Protein AF-A0A6J4QN21-F1 (afdb_monomer_lite)

pLDDT: mean 80.09, std 15.37, range [30.66, 97.38]

Sequence (185 aa):
MTIDTYGMKFAKLYRRWIGHDLADHGPDLGSFRPGFYEGLRREDEPVVWGFIEENYLLRYRDFLRIEFEWSADGLWRIPFPGSVGIGEYRSPADYGMPGPLAARLHAWQANLDTRDPTAEPEDEDFDYEASDAEGLEIAKQVKLFLGDDYYVDYYVEFRPFREIVLREGGAVELEVPAFITDLAR

Foldseek 3Di:
DDPPPDPQVCVVVLCCCVPPQQDLPDPVVHGDGQPLLPPPDPVCSVVLSVCQVVVPVVQAPFEWEQEADAPALRIFTDPTAQRPDGHHGDQCVVQPHDPVLSVLSNVLNVVVNVDDPPDDPVRDPDDPVVSLVSSVVSQQVVCQVNDDNYWYWYDDPSAAIWTWHADVPGIDTDRHDPSSVVVSD

Radius of gyration: 17.59 Å; chains: 1; bounding box: 50×30×54 Å

Structure (mmCIF, N/CA/C/O backbone):
data_AF-A0A6J4QN21-F1
#
_entry.id   AF-A0A6J4QN21-F1
#
loop_
_atom_site.group_PDB
_atom_site.id
_atom_site.type_symbol
_atom_site.label_atom_id
_atom_site.label_alt_id
_atom_site.label_comp_id
_atom_site.label_asym_id
_atom_site.label_entity_id
_atom_site.label_seq_id
_atom_site.pdbx_PDB_ins_code
_atom_site.Cartn_x
_atom_site.Cartn_y
_atom_site.Cartn_z
_atom_site.occupancy
_atom_site.B_iso_or_equiv
_atom_site.auth_seq_id
_atom_site.auth_comp_id
_atom_site.auth_asym_id
_atom_site.auth_atom_id
_atom_site.pdbx_PDB_model_num
ATOM 1 N N . MET A 1 1 ? -22.263 1.683 36.052 1.00 37.09 1 MET A N 1
ATOM 2 C CA . MET A 1 1 ? -22.293 1.973 34.608 1.00 37.09 1 MET A CA 1
ATOM 3 C C . MET A 1 1 ? -21.305 1.022 33.963 1.00 37.09 1 MET A C 1
ATOM 5 O O . MET A 1 1 ? -20.105 1.238 34.035 1.00 37.09 1 MET A O 1
ATOM 9 N N . THR A 1 2 ? -21.805 -0.131 33.541 1.00 30.66 2 THR A N 1
ATOM 10 C CA . THR A 1 2 ? -21.038 -1.208 32.913 1.00 30.66 2 THR A CA 1
ATOM 11 C C . THR A 1 2 ? -20.670 -0.758 31.511 1.00 30.66 2 THR A C 1
ATOM 13 O O . THR A 1 2 ? -21.555 -0.557 30.686 1.00 30.66 2 THR A O 1
ATOM 16 N N . ILE A 1 3 ? -19.378 -0.526 31.287 1.00 36.97 3 ILE A N 1
ATOM 17 C CA . ILE A 1 3 ? -18.814 -0.279 29.964 1.00 36.97 3 ILE A CA 1
ATOM 18 C C . ILE A 1 3 ? -19.075 -1.551 29.165 1.00 36.97 3 ILE A C 1
ATOM 20 O O . ILE A 1 3 ? -18.456 -2.587 29.415 1.00 36.97 3 ILE A O 1
ATOM 24 N N . ASP A 1 4 ? -20.064 -1.480 28.280 1.00 43.03 4 ASP A N 1
ATOM 25 C CA . ASP A 1 4 ? -20.219 -2.429 27.192 1.00 43.03 4 ASP A CA 1
ATOM 26 C C . ASP A 1 4 ? -18.859 -2.478 26.502 1.00 43.03 4 ASP A C 1
ATOM 28 O O . ASP A 1 4 ? -18.301 -1.449 26.110 1.00 43.03 4 ASP A O 1
ATOM 32 N N . THR A 1 5 ? -18.237 -3.645 26.532 1.00 43.88 5 THR A N 1
ATOM 33 C CA . THR A 1 5 ? -16.886 -3.859 26.030 1.00 43.88 5 THR A CA 1
ATOM 34 C C . THR A 1 5 ? -16.988 -3.616 24.532 1.00 43.88 5 THR A C 1
ATOM 36 O O . THR A 1 5 ? -17.526 -4.474 23.847 1.00 43.88 5 THR A O 1
ATOM 39 N N . TYR A 1 6 ? -16.622 -2.402 24.091 1.00 46.41 6 TYR A N 1
ATOM 40 C CA . TYR A 1 6 ? -16.785 -1.829 22.749 1.00 46.41 6 TYR A CA 1
ATOM 41 C C . TYR A 1 6 ? -17.227 -2.849 21.697 1.00 46.41 6 TYR A C 1
ATOM 43 O O . TYR A 1 6 ? -16.481 -3.786 21.411 1.00 46.41 6 TYR A O 1
ATOM 51 N N . GLY A 1 7 ? -18.409 -2.643 21.106 1.00 51.81 7 GLY A N 1
ATOM 52 C CA . GLY A 1 7 ? -18.958 -3.415 19.987 1.00 51.81 7 GLY A CA 1
ATOM 53 C C . GLY A 1 7 ? -18.123 -3.324 18.701 1.00 51.81 7 GLY A C 1
ATOM 54 O O . GLY A 1 7 ? -18.639 -2.945 17.654 1.00 51.81 7 GLY A O 1
ATOM 55 N N . MET A 1 8 ? -16.836 -3.664 18.788 1.00 63.19 8 MET A N 1
ATOM 56 C CA . MET A 1 8 ? -15.861 -3.702 17.710 1.00 63.19 8 MET A CA 1
ATOM 57 C C . MET A 1 8 ? -16.251 -4.818 16.757 1.00 63.19 8 MET A C 1
ATOM 59 O O . MET A 1 8 ? -16.090 -6.010 17.055 1.00 63.19 8 MET A O 1
ATOM 63 N N . LYS A 1 9 ? -16.760 -4.430 15.588 1.00 74.00 9 LYS A N 1
ATOM 64 C CA . LYS A 1 9 ? -17.166 -5.370 14.534 1.00 74.00 9 LYS A CA 1
ATOM 65 C C . LYS A 1 9 ? -15.986 -6.232 14.082 1.00 74.00 9 LYS A C 1
ATOM 67 O O . LYS A 1 9 ? -16.183 -7.378 13.680 1.00 74.00 9 LYS A O 1
ATOM 72 N N . PHE A 1 10 ? -14.762 -5.718 14.219 1.00 85.12 10 PHE A N 1
ATOM 73 C CA . PHE A 1 10 ? -13.536 -6.354 13.756 1.00 85.12 10 PHE A CA 1
ATOM 74 C C . PHE A 1 10 ? -12.563 -6.704 14.900 1.00 85.12 10 PHE A C 1
ATOM 76 O O . PHE A 1 10 ? -11.346 -6.617 14.746 1.00 85.12 10 PHE A O 1
ATOM 83 N N . ALA A 1 11 ? -13.065 -7.197 16.040 1.00 85.12 11 ALA A N 1
ATOM 84 C CA . ALA A 1 11 ? -12.271 -7.498 17.248 1.00 85.12 11 ALA A CA 1
ATOM 85 C C . ALA A 1 11 ? -11.055 -8.443 17.062 1.00 85.12 11 ALA A C 1
ATOM 87 O O . ALA A 1 11 ? -10.151 -8.486 17.901 1.00 85.12 11 ALA A O 1
ATOM 88 N N . LYS A 1 12 ? -11.012 -9.259 15.998 1.00 86.75 12 LYS A N 1
ATOM 89 C CA . LYS A 1 12 ? -9.811 -10.049 15.651 1.00 86.75 12 LYS A CA 1
ATOM 90 C C . LYS A 1 12 ? -8.711 -9.177 15.042 1.00 86.75 12 LYS A C 1
ATOM 92 O O . LYS A 1 12 ? -7.552 -9.357 15.397 1.00 86.75 12 LYS A O 1
ATOM 97 N N . LEU A 1 13 ? -9.081 -8.253 14.157 1.00 87.81 13 LEU A N 1
ATOM 98 C CA . LEU A 1 13 ? -8.143 -7.327 13.529 1.00 87.81 13 LEU A CA 1
ATOM 99 C C . LEU A 1 13 ? -7.638 -6.299 14.545 1.00 87.81 13 LEU A C 1
ATOM 101 O O . LEU A 1 13 ? -6.441 -6.059 14.585 1.00 87.81 13 LEU A O 1
ATOM 105 N N . TYR A 1 14 ? -8.498 -5.833 15.458 1.00 86.81 14 TYR A N 1
ATOM 106 C CA . TYR A 1 14 ? -8.073 -4.978 16.571 1.00 86.81 14 TYR A CA 1
ATOM 107 C C . TYR A 1 14 ? -6.980 -5.632 17.424 1.00 86.81 14 TYR A C 1
ATOM 109 O O . TYR A 1 14 ? -5.948 -5.033 17.700 1.00 86.81 14 TYR A O 1
ATOM 117 N N . ARG A 1 15 ? -7.170 -6.907 17.796 1.00 85.50 15 ARG A N 1
ATOM 118 C CA . ARG A 1 15 ? -6.165 -7.667 18.557 1.00 85.50 15 ARG A CA 1
ATOM 119 C C . ARG A 1 15 ? -4.847 -7.830 17.804 1.00 85.50 15 ARG A C 1
ATOM 121 O O . ARG A 1 15 ? -3.796 -7.822 18.434 1.00 85.50 15 ARG A O 1
ATOM 128 N N . ARG A 1 16 ? -4.903 -7.993 16.479 1.00 84.75 16 ARG A N 1
ATOM 129 C CA . ARG A 1 16 ? -3.705 -8.023 15.630 1.00 84.75 16 ARG A CA 1
ATOM 130 C C . ARG A 1 16 ? -3.008 -6.664 15.634 1.00 84.75 16 ARG A C 1
ATOM 132 O O . ARG A 1 16 ? -1.801 -6.619 15.833 1.00 84.75 16 ARG A O 1
ATOM 139 N N . TRP A 1 17 ? -3.771 -5.585 15.491 1.00 83.00 17 TRP A N 1
ATOM 140 C CA . TRP A 1 17 ? -3.249 -4.226 15.484 1.00 83.00 17 TRP A CA 1
ATOM 141 C C . TRP A 1 17 ? -2.495 -3.888 16.775 1.00 83.00 17 TRP A C 1
ATOM 143 O O . TRP A 1 17 ? -1.314 -3.566 16.710 1.00 83.00 17 TRP A O 1
ATOM 153 N N . ILE A 1 18 ? -3.102 -4.098 17.947 1.00 80.50 18 ILE A N 1
ATOM 154 C CA . ILE A 1 18 ? -2.443 -3.828 19.241 1.00 80.50 18 ILE A CA 1
ATOM 155 C C . ILE A 1 18 ? -1.298 -4.803 19.571 1.00 80.50 18 ILE A C 1
ATOM 157 O O . ILE A 1 18 ? -0.389 -4.458 20.317 1.00 80.50 18 ILE A O 1
ATOM 161 N N . GLY A 1 19 ? -1.358 -6.044 19.075 1.00 74.44 19 GLY A N 1
ATOM 162 C CA . GLY A 1 19 ? -0.437 -7.112 19.477 1.00 74.44 19 GLY A CA 1
ATOM 163 C C . GLY A 1 19 ? 0.799 -7.269 18.593 1.00 74.44 19 GLY A C 1
ATOM 164 O O . GLY A 1 19 ? 1.804 -7.792 19.063 1.00 74.44 19 GLY A O 1
ATOM 165 N N . HIS A 1 20 ? 0.716 -6.865 17.326 1.00 69.12 20 HIS A N 1
ATOM 166 C CA . HIS A 1 20 ? 1.770 -7.068 16.330 1.00 69.12 20 HIS A CA 1
ATOM 167 C C . HIS A 1 20 ? 2.195 -5.753 15.682 1.00 69.12 20 HIS A C 1
ATOM 169 O O . HIS A 1 20 ? 3.379 -5.455 15.620 1.00 69.12 20 HIS A O 1
ATOM 175 N N . ASP A 1 21 ? 1.231 -4.949 15.232 1.00 66.06 21 ASP A N 1
ATOM 176 C CA . ASP A 1 21 ? 1.527 -3.788 14.387 1.00 66.06 21 ASP A CA 1
ATOM 177 C C . ASP A 1 21 ? 1.810 -2.511 15.206 1.00 66.06 21 ASP A C 1
ATOM 179 O O . ASP A 1 21 ? 2.544 -1.638 14.756 1.00 66.06 21 ASP A O 1
ATOM 183 N N . LEU A 1 22 ? 1.302 -2.429 16.441 1.00 65.00 22 LEU A N 1
ATOM 184 C CA . LEU A 1 22 ? 1.634 -1.396 17.432 1.00 65.00 22 LEU A CA 1
ATOM 185 C C . LEU A 1 22 ? 2.621 -1.865 18.505 1.00 65.00 22 LEU A C 1
ATOM 187 O O . LEU A 1 22 ? 2.834 -1.129 19.475 1.00 65.00 22 LEU A O 1
ATOM 191 N N . ALA A 1 23 ? 3.150 -3.087 18.380 1.00 51.81 23 ALA A N 1
ATOM 192 C CA . ALA A 1 23 ? 3.885 -3.747 19.445 1.00 51.81 23 ALA A CA 1
ATOM 193 C C . ALA A 1 23 ? 5.065 -2.886 19.914 1.00 51.81 23 ALA A C 1
ATOM 195 O O . ALA A 1 23 ? 6.129 -2.835 19.312 1.00 51.81 23 ALA A O 1
ATOM 196 N N . ASP A 1 24 ? 4.863 -2.246 21.061 1.00 56.16 24 ASP A N 1
ATOM 197 C CA . ASP A 1 24 ? 5.920 -1.900 21.989 1.00 56.16 24 ASP A CA 1
ATOM 198 C C . ASP A 1 24 ? 6.477 -3.238 22.479 1.00 56.16 24 ASP A C 1
ATOM 200 O O . ASP A 1 24 ? 5.983 -3.829 23.445 1.00 56.16 24 ASP A O 1
ATOM 204 N N . HIS A 1 25 ? 7.410 -3.806 21.713 1.00 47.75 25 HIS A N 1
ATOM 205 C CA . HIS A 1 25 ? 8.220 -4.919 22.170 1.00 47.75 25 HIS A CA 1
ATOM 206 C C . HIS A 1 25 ? 8.792 -4.479 23.518 1.00 47.75 25 HIS A C 1
ATOM 208 O O . HIS A 1 25 ? 9.559 -3.528 23.575 1.00 47.75 25 HIS A O 1
ATOM 214 N N . GLY A 1 26 ? 8.327 -5.069 24.624 1.00 46.03 26 GLY A N 1
ATOM 215 C CA . GLY A 1 26 ? 8.725 -4.631 25.962 1.00 46.03 26 GLY A CA 1
ATOM 216 C C . GLY A 1 26 ? 10.254 -4.524 26.107 1.00 46.03 26 GLY A C 1
ATOM 217 O O . GLY A 1 26 ? 10.993 -5.010 25.251 1.00 46.03 26 GLY A O 1
ATOM 218 N N . PRO A 1 27 ? 10.761 -3.937 27.203 1.00 45.78 27 PRO A N 1
ATOM 219 C CA . PRO A 1 27 ? 12.184 -3.604 27.364 1.00 45.78 27 PRO A CA 1
ATOM 220 C C . PRO A 1 27 ? 13.166 -4.763 27.086 1.00 45.78 27 PRO A C 1
ATOM 222 O O . PRO A 1 27 ? 14.326 -4.511 26.775 1.00 45.78 27 PRO A O 1
ATOM 225 N N . ASP A 1 28 ? 12.698 -6.012 27.140 1.00 49.59 28 ASP A N 1
ATOM 226 C CA . ASP A 1 28 ? 13.459 -7.237 26.874 1.00 49.59 28 ASP A CA 1
ATOM 227 C C . ASP A 1 28 ? 13.740 -7.523 25.382 1.00 49.59 28 ASP A C 1
ATOM 229 O O . ASP A 1 28 ? 14.642 -8.299 25.073 1.00 49.59 28 ASP A O 1
ATOM 233 N N . LEU A 1 29 ? 12.981 -6.930 24.455 1.00 46.81 29 LEU A N 1
ATOM 234 C CA . LEU A 1 29 ? 13.107 -7.140 23.002 1.00 46.81 29 LEU A CA 1
ATOM 235 C C . LEU A 1 29 ? 13.506 -5.865 22.241 1.00 46.81 29 LEU A C 1
ATOM 237 O O . LEU A 1 29 ? 13.627 -5.899 21.020 1.00 46.81 29 LEU A O 1
ATOM 241 N N . GLY A 1 30 ? 13.748 -4.767 22.966 1.00 50.38 30 GLY A N 1
ATOM 242 C CA . GLY A 1 30 ? 13.936 -3.439 22.393 1.00 50.38 30 GLY A CA 1
ATOM 243 C C . GLY A 1 30 ? 12.605 -2.911 21.871 1.00 50.38 30 GLY A C 1
ATOM 244 O O . GLY A 1 30 ? 12.078 -3.415 20.888 1.00 50.38 30 GLY A O 1
ATOM 245 N N . SER A 1 31 ? 12.050 -1.899 22.532 1.00 53.91 31 SER A N 1
ATOM 246 C CA . SER A 1 31 ? 10.821 -1.219 22.117 1.00 53.91 31 SER A CA 1
ATOM 247 C C . SER A 1 31 ? 10.981 -0.613 20.729 1.00 53.91 31 SER A C 1
ATOM 249 O O . SER A 1 31 ? 11.416 0.530 20.593 1.00 53.91 31 SER A O 1
ATOM 251 N N . PHE A 1 32 ? 10.653 -1.387 19.696 1.00 56.59 32 PHE A N 1
ATOM 252 C CA . PHE A 1 32 ? 10.585 -0.914 18.324 1.00 56.59 32 PHE A CA 1
ATOM 253 C C . PHE A 1 32 ? 9.126 -0.698 17.964 1.00 56.59 32 PHE A C 1
ATOM 255 O O . PHE A 1 32 ? 8.433 -1.588 17.480 1.00 56.59 32 PHE A O 1
ATOM 262 N N . ARG A 1 33 ? 8.658 0.517 18.228 1.00 64.75 33 ARG A N 1
ATOM 263 C CA . ARG A 1 33 ? 7.436 1.001 17.613 1.00 64.75 33 ARG A CA 1
ATOM 264 C C . ARG A 1 33 ? 7.811 1.584 16.250 1.00 64.75 33 ARG A C 1
ATOM 266 O O . ARG A 1 33 ? 8.710 2.425 16.210 1.00 64.75 33 ARG A O 1
ATOM 273 N N . PRO A 1 34 ? 7.143 1.189 15.155 1.00 66.06 34 PRO A N 1
ATOM 274 C CA . PRO A 1 34 ? 7.389 1.813 13.865 1.00 66.06 34 PRO A CA 1
ATOM 275 C C . PRO A 1 34 ? 7.231 3.334 13.966 1.00 66.06 34 PRO A C 1
ATOM 277 O O . PRO A 1 34 ? 6.274 3.807 14.582 1.00 66.06 34 PRO A O 1
ATOM 280 N N . GLY A 1 35 ? 8.146 4.100 13.364 1.00 65.50 35 GLY A N 1
ATOM 281 C CA . GLY A 1 35 ? 8.202 5.559 13.543 1.00 65.50 35 GLY A CA 1
ATOM 282 C C . GLY A 1 35 ? 6.899 6.288 13.189 1.00 65.50 35 GLY A C 1
ATOM 283 O O . GLY A 1 35 ? 6.550 7.282 13.808 1.00 65.50 35 GLY A O 1
ATOM 284 N N . PHE A 1 36 ? 6.101 5.757 12.263 1.00 66.31 36 PHE A N 1
ATOM 285 C CA . PHE A 1 36 ? 4.807 6.349 11.909 1.00 66.31 36 PHE A CA 1
ATOM 286 C C . PHE A 1 36 ? 3.701 6.128 12.967 1.00 66.31 36 PHE A C 1
ATOM 288 O O . PHE A 1 36 ? 2.680 6.804 12.913 1.00 66.31 36 PHE A O 1
ATOM 295 N N . TYR A 1 37 ? 3.877 5.212 13.926 1.00 71.00 37 TYR A N 1
ATOM 296 C CA . TYR A 1 37 ? 3.009 5.072 15.107 1.00 71.00 37 TYR A CA 1
ATOM 297 C C . TYR A 1 37 ? 3.581 5.774 16.347 1.00 71.00 37 TYR A C 1
ATOM 299 O O . TYR A 1 37 ? 2.986 5.717 17.432 1.00 71.00 37 TYR A O 1
ATOM 307 N N . GLU A 1 38 ? 4.750 6.408 16.225 1.00 70.56 38 GLU A N 1
ATOM 308 C CA . GLU A 1 38 ? 5.371 7.160 17.309 1.00 70.56 38 GLU A CA 1
ATOM 309 C C . GLU A 1 38 ? 4.415 8.250 17.820 1.00 70.56 38 GLU A C 1
ATOM 311 O O . GLU A 1 38 ? 3.714 8.910 17.059 1.00 70.56 38 GLU A O 1
ATOM 316 N N . GLY A 1 39 ? 4.324 8.393 19.144 1.00 70.81 39 GLY A N 1
ATOM 317 C CA . GLY A 1 39 ? 3.412 9.348 19.782 1.00 70.81 39 GLY A CA 1
ATOM 318 C C . GLY A 1 39 ? 1.970 8.867 20.002 1.00 70.81 39 GLY A C 1
ATOM 319 O O . GLY A 1 39 ? 1.292 9.447 20.848 1.00 70.81 39 GLY A O 1
ATOM 320 N N . LEU A 1 40 ? 1.502 7.786 19.359 1.00 74.50 40 LEU A N 1
ATOM 321 C CA . LEU A 1 40 ? 0.147 7.269 19.608 1.00 74.50 40 LEU A CA 1
ATOM 322 C C . LEU A 1 40 ? 0.022 6.662 21.016 1.00 74.50 40 LEU A C 1
ATOM 324 O O . LEU A 1 40 ? 0.600 5.613 21.309 1.00 74.50 40 LEU A O 1
ATOM 328 N N . ARG A 1 41 ? -0.742 7.271 21.918 1.00 76.31 41 ARG A N 1
ATOM 329 C CA . ARG A 1 41 ? -0.856 6.753 23.290 1.00 76.31 41 ARG A CA 1
ATOM 330 C C . ARG A 1 41 ? -1.785 5.540 23.342 1.00 76.31 41 ARG A C 1
ATOM 332 O O . ARG A 1 41 ? -2.742 5.451 22.576 1.00 76.31 41 ARG A O 1
ATOM 339 N N . ARG A 1 42 ? -1.531 4.614 24.275 1.00 77.12 42 ARG A N 1
ATOM 340 C CA . ARG A 1 42 ? -2.327 3.377 24.409 1.00 77.12 42 ARG A CA 1
ATOM 341 C C . ARG A 1 42 ? -3.806 3.661 24.674 1.00 77.12 42 ARG A C 1
ATOM 343 O O . ARG A 1 42 ? -4.671 2.927 24.217 1.00 77.12 42 ARG A O 1
ATOM 350 N N . GLU A 1 43 ? -4.111 4.733 25.402 1.00 79.12 43 GLU A N 1
ATOM 351 C CA . GLU A 1 43 ? -5.487 5.157 25.669 1.00 79.12 43 GLU A CA 1
ATOM 352 C C . GLU A 1 43 ? -6.253 5.629 24.422 1.00 79.12 43 GLU A C 1
ATOM 354 O O . GLU A 1 43 ? -7.482 5.568 24.421 1.00 79.12 43 GLU A O 1
ATOM 359 N N . ASP A 1 44 ? -5.548 6.057 23.369 1.00 78.31 44 ASP A N 1
ATOM 360 C CA . ASP A 1 44 ? -6.149 6.539 22.123 1.00 78.31 44 ASP A CA 1
ATOM 361 C C . ASP A 1 44 ? -6.425 5.380 21.141 1.00 78.31 44 ASP A C 1
ATOM 363 O O . ASP A 1 44 ? -7.232 5.524 20.221 1.00 78.31 44 ASP A O 1
ATOM 367 N N . GLU A 1 45 ? -5.831 4.198 21.365 1.00 80.62 45 GLU A N 1
ATOM 368 C CA . GLU A 1 45 ? -5.955 3.019 20.495 1.00 80.62 45 GLU A CA 1
ATOM 369 C C . GLU A 1 45 ? -7.414 2.645 20.155 1.00 80.62 45 GLU A C 1
ATOM 371 O O . GLU A 1 45 ? -7.722 2.478 18.972 1.00 80.62 45 GLU A O 1
ATOM 376 N N . PRO A 1 46 ? -8.364 2.569 21.110 1.00 83.06 46 PRO A N 1
ATOM 377 C CA . PRO A 1 46 ? -9.747 2.224 20.777 1.00 83.06 46 PRO A CA 1
ATOM 378 C C . PRO A 1 46 ? -10.428 3.258 19.871 1.00 83.06 46 PRO A C 1
ATOM 380 O O . PRO A 1 46 ? -11.274 2.898 19.052 1.00 83.06 46 PRO A O 1
ATOM 383 N N . VAL A 1 47 ? -10.072 4.540 20.014 1.00 82.31 47 VAL A N 1
ATOM 384 C CA . VAL A 1 47 ? -10.636 5.638 19.213 1.00 82.31 47 VAL A CA 1
ATOM 385 C C . VAL A 1 47 ? -10.104 5.571 17.786 1.00 82.31 47 VAL A C 1
ATOM 387 O O . VAL A 1 47 ? -10.888 5.617 16.839 1.00 82.31 47 VAL A O 1
ATOM 390 N N . VAL A 1 48 ? -8.791 5.377 17.633 1.00 80.75 48 VAL A N 1
ATOM 391 C CA . VAL A 1 48 ? -8.153 5.142 16.329 1.00 80.75 48 VAL A CA 1
ATOM 392 C C . VAL A 1 48 ? -8.789 3.944 15.634 1.00 80.75 48 VAL A C 1
ATOM 394 O O . VAL A 1 48 ? -9.129 4.012 14.455 1.00 80.75 48 VAL A O 1
ATOM 397 N N . TRP A 1 49 ? -8.974 2.844 16.367 1.00 86.25 49 TRP A N 1
ATOM 398 C CA . TRP A 1 49 ? -9.568 1.643 15.804 1.00 86.25 49 TRP A CA 1
ATOM 399 C C . TRP A 1 49 ? -10.994 1.896 15.319 1.00 86.25 49 TRP A C 1
ATOM 401 O O . TRP A 1 49 ? -11.332 1.500 14.207 1.00 86.25 49 TRP A O 1
ATOM 411 N N . GLY A 1 50 ? -11.806 2.619 16.097 1.00 84.88 50 GLY A N 1
ATOM 412 C CA . GLY A 1 50 ? -13.133 3.058 15.662 1.00 84.88 50 GLY A CA 1
ATOM 413 C C . GLY A 1 50 ? -13.082 3.837 14.344 1.00 84.88 50 GLY A C 1
ATOM 414 O O . GLY A 1 50 ? -13.850 3.545 13.428 1.00 84.88 50 GLY A O 1
ATOM 415 N N . PHE A 1 51 ? -12.115 4.746 14.193 1.00 85.12 51 PHE A N 1
ATOM 416 C CA . PHE A 1 51 ? -11.915 5.470 12.937 1.00 85.12 51 PHE A CA 1
ATOM 417 C C . PHE A 1 51 ? -11.554 4.531 11.775 1.00 85.12 51 PHE A C 1
ATOM 419 O O . PHE A 1 51 ? -12.110 4.681 10.684 1.00 85.12 51 PHE A O 1
ATOM 426 N N . ILE A 1 52 ? -10.652 3.565 11.986 1.00 87.00 52 ILE A N 1
ATOM 427 C CA . ILE A 1 52 ? -10.282 2.552 10.982 1.00 87.00 52 ILE A CA 1
ATOM 428 C C . ILE A 1 52 ? -11.514 1.735 10.569 1.00 87.00 52 ILE A C 1
ATOM 430 O O . ILE A 1 52 ? -11.740 1.512 9.377 1.00 87.00 52 ILE A O 1
ATOM 434 N N . GLU A 1 53 ? -12.337 1.308 11.530 1.00 89.12 53 GLU A N 1
ATOM 435 C CA . GLU A 1 53 ? -13.568 0.571 11.240 1.00 89.12 53 GLU A CA 1
ATOM 436 C C . GLU A 1 53 ? -14.508 1.398 10.349 1.00 89.12 53 GLU A C 1
ATOM 438 O O . GLU A 1 53 ? -14.951 0.918 9.304 1.00 89.12 53 GLU A O 1
ATOM 443 N N . GLU A 1 54 ? -14.778 2.644 10.736 1.00 87.25 54 GLU A N 1
ATOM 444 C CA . GLU A 1 54 ? -15.755 3.518 10.080 1.00 87.25 54 GLU A CA 1
ATOM 445 C C . GLU A 1 54 ? -15.311 4.010 8.701 1.00 87.25 54 GLU A C 1
ATOM 447 O O . GLU A 1 54 ? -16.105 4.008 7.760 1.00 87.25 54 GLU A O 1
ATOM 452 N N . ASN A 1 55 ? -14.048 4.412 8.565 1.00 86.06 55 ASN A N 1
ATOM 453 C CA . ASN A 1 55 ? -13.565 5.106 7.370 1.00 86.06 55 ASN A CA 1
ATOM 454 C C . ASN A 1 55 ? -12.894 4.176 6.360 1.00 86.06 55 ASN A C 1
ATOM 456 O O . ASN A 1 55 ? -12.758 4.547 5.191 1.00 86.06 55 ASN A O 1
ATOM 460 N N . TYR A 1 56 ? -12.502 2.974 6.790 1.00 89.81 56 TYR A N 1
ATOM 461 C CA . TYR A 1 56 ? -11.750 2.045 5.960 1.00 89.81 56 TYR A CA 1
ATOM 462 C C . TYR A 1 56 ? -12.402 0.667 5.883 1.00 89.81 56 TYR A C 1
ATOM 464 O O . TYR A 1 56 ? -12.865 0.295 4.806 1.00 89.81 56 TYR A O 1
ATOM 472 N N . LEU A 1 57 ? -12.484 -0.084 6.989 1.00 90.56 57 LEU A N 1
ATOM 473 C CA . LEU A 1 57 ? -12.921 -1.496 6.968 1.00 90.56 57 LEU A CA 1
ATOM 474 C C . LEU A 1 57 ? -14.362 -1.685 6.487 1.00 90.56 57 LEU A C 1
ATOM 476 O O . LEU A 1 57 ? -14.682 -2.713 5.896 1.00 90.56 57 LEU A O 1
ATOM 480 N N . LEU A 1 58 ? -15.234 -0.709 6.738 1.00 89.69 58 LEU A N 1
ATOM 481 C CA . LEU A 1 58 ? -16.612 -0.724 6.244 1.00 89.69 58 LEU A CA 1
ATOM 482 C C . LEU A 1 58 ? -16.767 -0.124 4.842 1.00 89.69 58 LEU A C 1
ATOM 484 O O . LEU A 1 58 ? -17.816 -0.304 4.224 1.00 89.69 58 LEU A O 1
ATOM 488 N N . ARG A 1 59 ? -15.756 0.602 4.356 1.00 90.75 59 ARG A N 1
ATOM 489 C CA . ARG A 1 59 ? -15.801 1.344 3.094 1.00 90.75 59 ARG A CA 1
ATOM 490 C C . ARG A 1 59 ? -15.217 0.546 1.936 1.00 90.75 59 ARG A C 1
ATOM 492 O O . ARG A 1 59 ? -15.826 0.488 0.873 1.00 90.75 59 ARG A O 1
ATOM 499 N N . TYR A 1 60 ? -14.026 -0.006 2.128 1.00 93.12 60 TYR A N 1
ATOM 500 C CA . TYR A 1 60 ? -13.274 -0.642 1.058 1.00 93.12 60 TYR A CA 1
ATOM 501 C C . TYR A 1 60 ? -13.580 -2.134 0.981 1.00 93.12 60 TYR A C 1
ATOM 503 O O . TYR A 1 60 ? -13.720 -2.826 1.989 1.00 93.12 60 TYR A O 1
ATOM 511 N N . ARG A 1 61 ? -13.660 -2.637 -0.247 1.00 93.75 61 ARG A N 1
ATOM 512 C CA . ARG A 1 61 ? -13.843 -4.053 -0.556 1.00 93.75 61 ARG A CA 1
ATOM 513 C C . ARG A 1 61 ? -12.624 -4.880 -0.161 1.00 93.75 61 ARG A C 1
ATOM 515 O O . ARG A 1 61 ? -12.780 -6.014 0.291 1.00 93.75 61 ARG A O 1
ATOM 522 N N . ASP A 1 62 ? -11.435 -4.339 -0.397 1.00 94.06 62 ASP A N 1
ATOM 523 C CA . ASP A 1 62 ? -10.168 -4.990 -0.087 1.00 94.06 62 ASP A CA 1
ATOM 524 C C . ASP A 1 62 ? -9.070 -3.953 0.165 1.00 94.06 62 ASP A C 1
ATOM 526 O O . ASP A 1 62 ? -9.196 -2.791 -0.241 1.00 94.06 62 ASP A O 1
ATOM 530 N N . PHE A 1 63 ? -8.000 -4.394 0.822 1.00 93.94 63 PHE A N 1
ATOM 531 C CA . PHE A 1 63 ? -6.844 -3.572 1.164 1.00 93.94 63 PHE A CA 1
ATOM 532 C C . PHE A 1 63 ? -5.609 -4.153 0.511 1.00 93.94 63 PHE A C 1
ATOM 534 O O . PHE A 1 63 ? -5.230 -5.288 0.808 1.00 93.94 63 PHE A O 1
ATOM 541 N N . LEU A 1 64 ? -4.990 -3.372 -0.362 1.00 94.62 64 LEU A N 1
ATOM 542 C CA . LEU A 1 64 ? -3.809 -3.782 -1.093 1.00 94.62 64 LEU A CA 1
ATOM 543 C C . LEU A 1 64 ? -2.640 -2.879 -0.770 1.00 94.62 64 LEU A C 1
ATOM 545 O O . LEU A 1 64 ? -2.805 -1.687 -0.526 1.00 94.62 64 LEU A O 1
ATOM 549 N N . ARG A 1 65 ? -1.466 -3.480 -0.819 1.00 93.38 65 ARG A N 1
ATOM 550 C CA . ARG A 1 65 ? -0.193 -2.819 -0.684 1.00 93.38 65 ARG A CA 1
ATOM 551 C C . ARG A 1 65 ? 0.673 -3.137 -1.878 1.00 93.38 65 ARG A C 1
ATOM 553 O O . ARG A 1 65 ? 0.785 -4.302 -2.267 1.00 93.38 65 ARG A O 1
ATOM 560 N N . ILE A 1 66 ? 1.294 -2.096 -2.411 1.00 93.56 66 ILE A N 1
ATOM 561 C CA . ILE A 1 66 ? 2.471 -2.240 -3.252 1.00 93.56 66 ILE A CA 1
ATOM 562 C C . ILE A 1 66 ? 3.687 -2.145 -2.336 1.00 93.56 66 ILE A C 1
ATOM 564 O O . ILE A 1 66 ? 3.855 -1.162 -1.618 1.00 93.56 66 ILE A O 1
ATOM 568 N N . GLU A 1 67 ? 4.479 -3.203 -2.285 1.00 90.19 67 GLU A N 1
ATOM 569 C CA . GLU A 1 67 ? 5.640 -3.300 -1.399 1.00 90.19 67 GLU A CA 1
ATOM 570 C C . GLU A 1 67 ? 6.612 -4.305 -1.984 1.00 90.19 67 GLU A C 1
ATOM 572 O O . GLU A 1 67 ? 6.206 -5.390 -2.407 1.00 90.19 67 GLU A O 1
ATOM 577 N N . PHE A 1 68 ? 7.886 -3.927 -1.981 1.00 84.56 68 PHE A N 1
ATOM 578 C CA . PHE A 1 68 ? 8.952 -4.853 -2.295 1.00 84.56 68 PHE A CA 1
ATOM 579 C C . PHE A 1 68 ? 9.136 -5.848 -1.153 1.00 84.56 68 PHE A C 1
ATOM 581 O O . PHE A 1 68 ? 9.327 -5.461 -0.007 1.00 84.56 68 PHE A O 1
ATOM 588 N N . GLU A 1 69 ? 9.138 -7.125 -1.504 1.00 80.38 69 GLU A N 1
ATOM 589 C CA . GLU A 1 69 ? 9.551 -8.218 -0.631 1.00 80.38 69 GLU A CA 1
ATOM 590 C C . GLU A 1 69 ? 10.228 -9.278 -1.494 1.00 80.38 69 GLU A C 1
ATOM 592 O O . GLU A 1 69 ? 9.773 -9.546 -2.609 1.00 80.38 69 GLU A O 1
ATOM 597 N N . TRP A 1 70 ? 11.310 -9.869 -0.998 1.00 76.12 70 TRP A N 1
ATOM 598 C CA . TRP A 1 70 ? 12.158 -10.744 -1.793 1.00 76.12 70 TRP A CA 1
ATOM 599 C C . TRP A 1 70 ? 11.380 -11.942 -2.340 1.00 76.12 70 TRP A C 1
ATOM 601 O O . TRP A 1 70 ? 10.700 -12.663 -1.608 1.00 76.12 70 TRP A O 1
ATOM 611 N N . SER A 1 71 ? 11.551 -12.210 -3.636 1.00 70.31 71 SER A N 1
ATOM 612 C CA . SER A 1 71 ? 10.902 -13.321 -4.348 1.00 70.31 71 SER A CA 1
ATOM 613 C C . SER A 1 71 ? 9.363 -13.261 -4.367 1.00 70.31 71 SER A C 1
ATOM 615 O O . SER A 1 71 ? 8.704 -14.307 -4.404 1.00 70.31 71 SER A O 1
ATOM 617 N N . ALA A 1 72 ? 8.779 -12.061 -4.348 1.00 78.88 72 ALA A N 1
ATOM 618 C CA . ALA A 1 72 ? 7.340 -11.831 -4.494 1.00 78.88 72 ALA A CA 1
ATOM 619 C C . ALA A 1 72 ? 6.999 -11.097 -5.804 1.00 78.88 72 ALA A C 1
ATOM 621 O O . ALA A 1 72 ? 7.877 -10.841 -6.612 1.00 78.88 72 ALA A O 1
ATOM 622 N N . ASP A 1 73 ? 5.722 -10.750 -6.027 1.00 78.44 73 ASP A N 1
ATOM 623 C CA . ASP A 1 73 ? 5.275 -9.959 -7.196 1.00 78.44 73 ASP A CA 1
ATOM 624 C C . ASP A 1 73 ? 4.872 -8.523 -6.833 1.00 78.44 73 ASP A C 1
ATOM 626 O O . ASP A 1 73 ? 4.159 -7.862 -7.585 1.00 78.44 73 ASP A O 1
ATOM 630 N N . GLY A 1 74 ? 5.276 -8.040 -5.658 1.00 86.94 74 GLY A N 1
ATOM 631 C CA . GLY A 1 74 ? 5.071 -6.649 -5.259 1.00 86.94 74 GLY A CA 1
ATOM 632 C C . GLY A 1 74 ? 3.622 -6.248 -4.952 1.00 86.94 74 GLY A C 1
ATOM 633 O O . GLY A 1 74 ? 3.360 -5.062 -4.769 1.00 86.94 74 GLY A O 1
ATOM 634 N N . LEU A 1 75 ? 2.673 -7.195 -4.908 1.00 93.50 75 LEU A N 1
ATOM 635 C CA . LEU A 1 75 ? 1.262 -6.958 -4.580 1.00 93.50 75 LEU A CA 1
ATOM 636 C C . LEU A 1 75 ? 0.814 -7.831 -3.406 1.00 93.50 75 LEU A C 1
ATOM 638 O O . LEU A 1 75 ? 0.803 -9.063 -3.471 1.00 93.50 75 LEU A O 1
ATOM 642 N N . TRP A 1 76 ? 0.360 -7.170 -2.349 1.00 93.25 76 TRP A N 1
ATOM 643 C CA . TRP A 1 76 ? 0.017 -7.809 -1.087 1.00 93.25 76 TRP A CA 1
ATOM 644 C C . TRP A 1 76 ? -1.366 -7.393 -0.628 1.00 93.25 76 TRP A C 1
ATOM 646 O O . TRP A 1 76 ? -1.726 -6.224 -0.678 1.00 93.25 76 TRP A O 1
ATOM 656 N N . ARG A 1 77 ? -2.147 -8.340 -0.120 1.00 93.38 77 ARG A N 1
ATOM 657 C CA . ARG A 1 77 ? -3.375 -8.050 0.612 1.00 93.38 77 ARG A CA 1
ATOM 658 C C . ARG A 1 77 ? -3.052 -7.831 2.078 1.00 93.38 77 ARG A C 1
ATOM 660 O O . ARG A 1 77 ? -2.593 -8.760 2.735 1.00 93.38 77 ARG A O 1
ATOM 667 N N . ILE A 1 78 ? -3.356 -6.655 2.609 1.00 91.31 78 ILE A N 1
ATOM 668 C CA . ILE A 1 78 ? -3.112 -6.305 4.015 1.00 91.31 78 ILE A CA 1
ATOM 669 C C . ILE A 1 78 ? -4.402 -6.420 4.846 1.00 91.31 78 ILE A C 1
ATOM 671 O O . ILE A 1 78 ? -5.505 -6.360 4.305 1.00 91.31 78 ILE A O 1
ATOM 675 N N . PRO A 1 79 ? -4.315 -6.633 6.170 1.00 89.19 79 PRO A N 1
ATOM 676 C CA . PRO A 1 79 ? -5.503 -6.808 7.011 1.00 89.19 79 PRO A CA 1
ATOM 677 C C . PRO A 1 79 ? -6.275 -5.505 7.269 1.00 89.19 79 PRO A C 1
ATOM 679 O O . PRO A 1 79 ? -7.472 -5.554 7.547 1.00 89.19 79 PRO A O 1
ATOM 682 N N . PHE A 1 80 ? -5.585 -4.367 7.238 1.00 87.81 80 PHE A N 1
ATOM 683 C CA . PHE A 1 80 ? -6.118 -3.022 7.434 1.00 87.81 80 PHE A CA 1
ATOM 684 C C . PHE A 1 80 ? -5.070 -1.992 6.963 1.00 87.81 80 PHE A C 1
ATOM 686 O O . PHE A 1 80 ? -3.900 -2.357 6.809 1.00 87.81 80 PHE A O 1
ATOM 693 N N . PRO A 1 81 ? -5.465 -0.724 6.748 1.00 86.06 81 PRO A N 1
ATOM 694 C CA . PRO A 1 81 ? -4.566 0.355 6.337 1.00 86.06 81 PRO A CA 1
ATOM 695 C C . PRO A 1 81 ? -3.340 0.491 7.239 1.00 86.06 81 PRO A C 1
ATOM 697 O O . PRO A 1 81 ? -3.479 0.616 8.457 1.00 86.06 81 PRO A O 1
ATOM 700 N N . GLY A 1 82 ? -2.146 0.494 6.649 1.00 79.88 82 GLY A N 1
ATOM 701 C CA . GLY A 1 82 ? -0.912 0.655 7.408 1.00 79.88 82 GLY A CA 1
ATOM 702 C C . GLY A 1 82 ? -0.606 -0.481 8.392 1.00 79.88 82 GLY A C 1
ATOM 703 O O . GLY A 1 82 ? 0.016 -0.246 9.418 1.00 79.88 82 GLY A O 1
ATOM 704 N N . SER A 1 83 ? -1.036 -1.718 8.136 1.00 82.75 83 SER A N 1
ATOM 705 C CA . SER A 1 83 ? -0.533 -2.869 8.906 1.00 82.75 83 SER A CA 1
ATOM 706 C C . SER A 1 83 ? 0.970 -3.056 8.662 1.00 82.75 83 SER A C 1
ATOM 708 O O . SER A 1 83 ? 1.419 -2.937 7.524 1.00 82.75 83 SER A O 1
ATOM 710 N N . VAL A 1 84 ? 1.758 -3.343 9.701 1.00 77.44 84 VAL A N 1
ATOM 711 C CA . VAL A 1 84 ? 3.198 -3.640 9.553 1.00 77.44 84 VAL A CA 1
ATOM 712 C C . VAL A 1 84 ? 3.386 -5.005 8.906 1.00 77.44 84 VAL A C 1
ATOM 714 O O . VAL A 1 84 ? 4.212 -5.161 8.019 1.00 77.44 84 VAL A O 1
ATOM 717 N N . GLY A 1 85 ? 2.597 -5.999 9.315 1.00 75.19 85 GLY A N 1
ATOM 718 C CA . GLY A 1 85 ? 2.668 -7.318 8.701 1.00 75.19 85 GLY A CA 1
ATOM 719 C C . GLY A 1 85 ? 2.135 -7.322 7.267 1.00 75.19 85 GLY A C 1
ATOM 720 O O . GLY A 1 85 ? 0.932 -7.122 7.064 1.00 75.19 85 GLY A O 1
ATOM 721 N N . ILE A 1 86 ? 2.995 -7.681 6.307 1.00 73.12 86 ILE A N 1
ATOM 722 C CA . ILE A 1 86 ? 2.561 -8.133 4.982 1.00 73.12 86 ILE A CA 1
ATOM 723 C C . ILE A 1 86 ? 1.565 -9.283 5.162 1.00 73.12 86 ILE A C 1
ATOM 725 O O . ILE A 1 86 ? 1.751 -10.196 5.972 1.00 73.12 86 ILE A O 1
ATOM 729 N N . GLY A 1 87 ? 0.405 -9.163 4.522 1.00 80.25 87 GLY A N 1
ATOM 730 C CA . GLY A 1 87 ? -0.652 -10.154 4.665 1.00 80.25 87 GLY A CA 1
ATOM 731 C C . GLY A 1 87 ? -0.473 -11.284 3.664 1.00 80.25 87 GLY A C 1
ATOM 732 O O . GLY A 1 87 ? 0.478 -12.052 3.732 1.00 80.25 87 GLY A O 1
ATOM 733 N N . GLU A 1 88 ? -1.432 -11.438 2.765 1.00 87.81 88 GLU A N 1
ATOM 734 C CA . GLU A 1 88 ? -1.413 -12.523 1.790 1.00 87.81 88 GLU A CA 1
ATOM 735 C C . GLU A 1 88 ? -0.911 -12.001 0.450 1.00 87.81 88 GLU A C 1
ATOM 737 O O . GLU A 1 88 ? -1.445 -11.017 -0.059 1.00 87.81 88 GLU A O 1
ATOM 742 N N . TYR A 1 89 ? 0.075 -12.673 -0.136 1.00 89.94 89 TYR A N 1
ATOM 743 C CA . TYR A 1 89 ? 0.482 -12.410 -1.511 1.00 89.94 89 TYR A CA 1
ATOM 744 C C . TYR A 1 89 ? -0.732 -12.478 -2.454 1.00 89.94 89 TYR A C 1
ATOM 746 O O . TYR A 1 89 ? -1.631 -13.321 -2.299 1.00 89.94 89 TYR A O 1
ATOM 754 N N . ARG A 1 90 ? -0.755 -11.590 -3.448 1.00 91.56 90 ARG A N 1
ATOM 755 C CA . ARG A 1 90 ? -1.789 -11.557 -4.476 1.00 91.56 90 ARG A CA 1
ATOM 756 C C . ARG A 1 90 ? -1.183 -11.471 -5.861 1.00 91.56 90 ARG A C 1
ATOM 758 O O . ARG A 1 90 ? -0.262 -10.700 -6.102 1.00 91.56 90 ARG A O 1
ATOM 765 N N . SER A 1 91 ? -1.781 -12.199 -6.795 1.00 91.38 91 SER A N 1
ATOM 766 C CA . SER A 1 91 ? -1.423 -12.068 -8.198 1.00 91.38 91 SER A CA 1
ATOM 767 C C . SER A 1 91 ? -2.190 -10.900 -8.827 1.00 91.38 91 SER A C 1
ATOM 769 O O . SER A 1 91 ? -3.392 -10.757 -8.585 1.00 91.38 91 SER A O 1
ATOM 771 N N . PRO A 1 92 ? -1.578 -10.113 -9.732 1.00 93.94 92 PRO A N 1
ATOM 772 C CA . PRO A 1 92 ? -2.313 -9.169 -10.578 1.00 93.94 92 PRO A CA 1
ATOM 773 C C . PRO A 1 92 ? -3.511 -9.801 -11.315 1.00 93.94 92 PRO A C 1
ATOM 775 O O . PRO A 1 92 ? -4.517 -9.133 -11.575 1.00 93.94 92 PRO A O 1
ATOM 778 N N . ALA A 1 93 ? -3.434 -11.103 -11.618 1.00 94.00 93 ALA A N 1
ATOM 779 C CA . ALA A 1 93 ? -4.510 -11.855 -12.257 1.00 94.00 93 ALA A CA 1
ATOM 780 C C . ALA A 1 93 ? -5.771 -11.979 -11.381 1.00 94.00 93 ALA A C 1
ATOM 782 O O . ALA A 1 93 ? -6.875 -11.997 -11.929 1.00 94.00 93 ALA A O 1
ATOM 783 N N . ASP A 1 94 ? -5.633 -11.982 -10.050 1.00 93.50 94 ASP A N 1
ATOM 784 C CA . ASP A 1 94 ? -6.756 -12.080 -9.102 1.00 93.50 94 ASP A CA 1
ATOM 785 C C . ASP A 1 94 ? -7.721 -10.886 -9.223 1.00 93.50 94 ASP A C 1
ATOM 787 O O . ASP A 1 94 ? -8.910 -10.998 -8.919 1.00 93.50 94 ASP A O 1
ATOM 791 N N . TYR A 1 95 ? -7.216 -9.752 -9.720 1.00 94.38 95 TYR A N 1
ATOM 792 C CA . TYR A 1 95 ? -7.965 -8.509 -9.916 1.00 94.38 95 TYR A CA 1
ATOM 793 C C . TYR A 1 95 ? -8.278 -8.212 -11.389 1.00 94.38 95 TYR A C 1
ATOM 795 O O . TYR A 1 95 ? -8.901 -7.195 -11.686 1.00 94.38 95 TYR A O 1
ATOM 803 N N . GLY A 1 96 ? -7.856 -9.072 -12.323 1.00 95.56 96 GLY A N 1
ATOM 804 C CA . GLY A 1 96 ? -7.991 -8.817 -13.761 1.00 95.56 96 GLY A CA 1
ATOM 805 C C . GLY A 1 96 ? -7.143 -7.636 -14.248 1.00 95.56 96 GLY A C 1
ATOM 806 O O . GLY A 1 96 ? -7.563 -6.910 -15.151 1.00 95.56 96 GLY A O 1
ATOM 807 N N . MET A 1 97 ? -5.978 -7.416 -13.630 1.00 96.88 97 MET A N 1
ATOM 808 C CA . MET A 1 97 ? -5.100 -6.288 -13.941 1.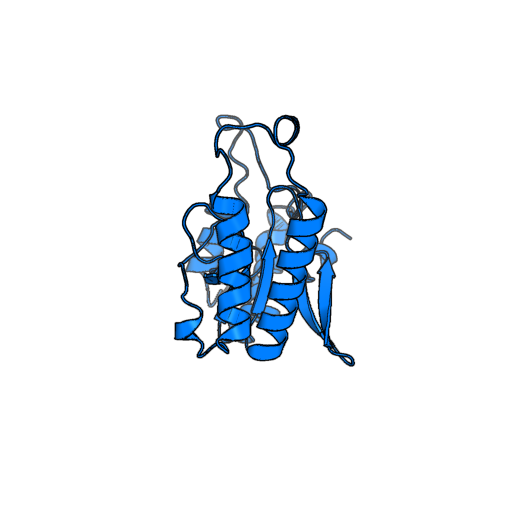00 96.88 97 MET A CA 1
ATOM 809 C C . MET A 1 97 ? -4.630 -6.311 -15.408 1.00 96.88 97 MET A C 1
ATOM 811 O O . MET A 1 97 ? -4.286 -7.380 -15.924 1.00 96.88 97 MET A O 1
ATOM 815 N N . PRO A 1 98 ? -4.567 -5.155 -16.103 1.00 97.12 98 PRO A N 1
ATOM 816 C CA . PRO A 1 98 ? -4.089 -5.099 -17.477 1.00 97.12 98 PRO A CA 1
ATOM 817 C C . PRO A 1 98 ? -2.650 -5.605 -17.589 1.00 97.12 98 PRO A C 1
ATOM 819 O O . PRO A 1 98 ? -1.783 -5.195 -16.818 1.00 97.12 98 PRO A O 1
ATOM 822 N N . GLY A 1 99 ? -2.384 -6.427 -18.608 1.00 96.69 99 GLY A N 1
ATOM 823 C CA . GLY A 1 99 ? -1.066 -7.026 -18.849 1.00 96.69 99 GLY A CA 1
ATOM 824 C C . GLY A 1 99 ? 0.112 -6.040 -18.791 1.00 96.69 99 GLY A C 1
ATOM 825 O O . GLY A 1 99 ? 1.101 -6.363 -18.141 1.00 96.69 99 GLY A O 1
ATOM 826 N N . PRO A 1 100 ? 0.026 -4.830 -19.383 1.00 97.38 100 PRO A N 1
ATOM 827 C CA . PRO A 1 100 ? 1.103 -3.843 -19.281 1.00 97.38 100 PRO A CA 1
ATOM 828 C C . PRO A 1 100 ? 1.392 -3.368 -17.850 1.00 97.38 100 PRO A C 1
ATOM 830 O O . PRO A 1 100 ? 2.553 -3.168 -17.506 1.00 97.38 100 PRO A O 1
ATOM 833 N N . LEU A 1 101 ? 0.360 -3.202 -17.014 1.00 96.44 101 LEU A N 1
ATOM 834 C CA . LEU A 1 101 ? 0.526 -2.770 -15.624 1.00 96.44 101 LEU A CA 1
ATOM 835 C C . LEU A 1 101 ? 1.100 -3.902 -14.766 1.00 96.44 101 LEU A C 1
ATOM 837 O O . LEU A 1 101 ? 2.049 -3.678 -14.022 1.00 96.44 101 LEU A O 1
ATOM 841 N N . ALA A 1 102 ? 0.586 -5.123 -14.941 1.00 95.88 102 ALA A N 1
ATOM 842 C CA . ALA A 1 102 ? 1.129 -6.306 -14.282 1.00 95.88 102 ALA A CA 1
ATOM 843 C C . ALA A 1 102 ? 2.607 -6.521 -14.650 1.00 95.88 102 ALA A C 1
ATOM 845 O O . ALA A 1 102 ? 3.446 -6.688 -13.775 1.00 95.88 102 ALA A O 1
ATOM 846 N N . ALA A 1 103 ? 2.952 -6.436 -15.939 1.00 95.12 103 ALA A N 1
ATOM 847 C CA . ALA A 1 103 ? 4.331 -6.581 -16.403 1.00 95.12 103 ALA A CA 1
ATOM 848 C C . ALA A 1 103 ? 5.266 -5.517 -15.813 1.00 95.12 103 ALA A C 1
ATOM 850 O O . ALA A 1 103 ? 6.404 -5.832 -15.478 1.00 95.12 103 ALA A O 1
ATOM 851 N N . ARG A 1 104 ? 4.792 -4.274 -15.661 1.00 95.56 104 ARG A N 1
ATOM 852 C CA . ARG A 1 104 ? 5.570 -3.203 -15.033 1.00 95.56 104 ARG A CA 1
ATOM 853 C C . ARG A 1 104 ? 5.815 -3.470 -13.548 1.00 95.56 104 ARG A C 1
ATOM 855 O O . ARG A 1 104 ? 6.942 -3.309 -13.100 1.00 95.56 104 ARG A O 1
ATOM 862 N N . LEU A 1 105 ? 4.793 -3.923 -12.819 1.00 94.00 105 LEU A N 1
ATOM 863 C CA . LEU A 1 105 ? 4.931 -4.324 -11.418 1.00 94.00 105 LEU A CA 1
ATOM 864 C C . LEU A 1 105 ? 5.958 -5.456 -11.257 1.00 94.00 105 LEU A C 1
ATOM 866 O O . LEU A 1 105 ? 6.889 -5.321 -10.469 1.00 94.00 105 LEU A O 1
ATOM 870 N N . HIS A 1 106 ? 5.847 -6.520 -12.059 1.00 92.19 106 HIS A N 1
ATOM 871 C CA . HIS A 1 106 ? 6.808 -7.627 -12.027 1.00 92.19 106 HIS A CA 1
ATOM 872 C C . HIS A 1 106 ? 8.226 -7.182 -12.403 1.00 92.19 106 HIS A C 1
ATOM 874 O O . HIS A 1 106 ? 9.185 -7.671 -11.823 1.00 92.19 106 HIS A O 1
ATOM 880 N N . ALA A 1 107 ? 8.382 -6.271 -13.368 1.00 91.88 107 ALA A N 1
ATOM 881 C CA . ALA A 1 107 ? 9.698 -5.781 -13.774 1.00 91.88 107 ALA A CA 1
ATOM 882 C C . ALA A 1 107 ? 10.369 -4.944 -12.676 1.00 91.88 107 ALA A C 1
ATOM 884 O O . ALA A 1 107 ? 11.556 -5.131 -12.415 1.00 91.88 107 ALA A O 1
ATOM 885 N N . TRP A 1 108 ? 9.610 -4.059 -12.023 1.00 92.31 108 TRP A N 1
ATOM 886 C CA . TRP A 1 108 ? 10.084 -3.276 -10.880 1.00 92.31 108 TRP A CA 1
ATOM 887 C C . TRP A 1 108 ? 10.540 -4.185 -9.731 1.00 92.31 108 TRP A C 1
ATOM 889 O O . TRP A 1 108 ? 11.657 -4.058 -9.235 1.00 92.31 108 TRP A O 1
ATOM 899 N N . GLN A 1 109 ? 9.713 -5.168 -9.387 1.00 88.56 109 GLN A N 1
ATOM 900 C CA . GLN A 1 109 ? 10.001 -6.155 -8.353 1.00 88.56 109 GLN A CA 1
ATOM 901 C C . GLN A 1 109 ? 11.211 -7.040 -8.703 1.00 88.56 109 GLN A C 1
ATOM 903 O O . GLN A 1 109 ? 12.115 -7.200 -7.890 1.00 88.56 109 GLN A O 1
ATOM 908 N N . ALA A 1 110 ? 11.286 -7.549 -9.936 1.00 88.38 110 ALA A N 1
ATOM 909 C CA . ALA A 1 110 ? 12.399 -8.378 -10.394 1.00 88.38 110 ALA A CA 1
ATOM 910 C C . ALA A 1 110 ? 13.733 -7.618 -10.405 1.00 88.38 110 ALA A C 1
ATOM 912 O O . ALA A 1 110 ? 14.774 -8.211 -10.143 1.00 88.38 110 ALA A O 1
ATOM 913 N N . ASN A 1 111 ? 13.717 -6.313 -10.698 1.00 85.88 111 ASN A N 1
ATOM 914 C CA . ASN A 1 111 ? 14.911 -5.475 -10.596 1.00 85.88 111 ASN A CA 1
ATOM 915 C C . ASN A 1 111 ? 15.451 -5.483 -9.155 1.00 85.88 111 ASN A C 1
ATOM 917 O O . ASN A 1 111 ? 16.637 -5.722 -8.937 1.00 85.88 111 ASN A O 1
ATOM 921 N N . LEU A 1 112 ? 14.567 -5.333 -8.168 1.00 81.88 112 LEU A N 1
ATOM 922 C CA . LEU A 1 112 ? 14.941 -5.402 -6.758 1.00 81.88 112 LEU A CA 1
ATOM 923 C C . LEU A 1 112 ? 15.372 -6.818 -6.327 1.00 81.88 112 LEU A C 1
ATOM 925 O O . LEU A 1 112 ? 16.357 -6.945 -5.612 1.00 81.88 112 LEU A O 1
ATOM 929 N N . ASP A 1 113 ? 14.731 -7.875 -6.835 1.00 83.12 113 ASP A N 1
ATOM 930 C CA . ASP A 1 113 ? 15.090 -9.272 -6.530 1.00 83.12 113 ASP A CA 1
ATOM 931 C C . ASP A 1 113 ? 16.471 -9.700 -7.060 1.00 83.12 113 ASP A C 1
ATOM 933 O O . ASP A 1 113 ? 17.035 -10.690 -6.594 1.00 83.12 113 ASP A O 1
ATOM 937 N N . THR A 1 114 ? 17.028 -9.000 -8.054 1.00 81.00 114 THR A N 1
ATOM 938 C CA . THR A 1 114 ? 18.365 -9.325 -8.593 1.00 81.00 114 THR A CA 1
ATOM 939 C C . THR A 1 114 ? 19.519 -8.868 -7.705 1.00 81.00 114 THR A C 1
ATOM 941 O O . THR A 1 114 ? 20.676 -9.173 -8.005 1.00 81.00 114 THR A O 1
ATOM 944 N N . ARG A 1 115 ? 19.212 -8.135 -6.635 1.00 77.81 115 ARG A N 1
ATOM 945 C CA . ARG A 1 115 ? 20.190 -7.538 -5.729 1.00 77.81 115 ARG A CA 1
ATOM 946 C C . ARG A 1 115 ? 20.683 -8.554 -4.703 1.00 77.81 115 ARG A C 1
ATOM 948 O O . ARG A 1 115 ? 20.063 -9.599 -4.506 1.00 77.81 115 ARG A O 1
ATOM 955 N N . ASP A 1 116 ? 21.819 -8.268 -4.071 1.00 77.00 116 ASP A N 1
ATOM 956 C CA . ASP A 1 116 ? 22.327 -9.134 -3.012 1.00 77.00 116 ASP A CA 1
ATOM 957 C C . ASP A 1 116 ? 21.571 -8.795 -1.720 1.00 77.00 116 ASP A C 1
ATOM 959 O O . ASP A 1 116 ? 21.736 -7.698 -1.191 1.00 77.00 116 ASP A O 1
ATOM 963 N N . PRO A 1 117 ? 20.759 -9.711 -1.161 1.00 72.31 117 PRO A N 1
ATOM 964 C CA . PRO A 1 117 ? 20.007 -9.436 0.062 1.00 72.31 117 PRO A CA 1
ATOM 965 C C . PRO A 1 117 ? 20.903 -9.218 1.291 1.00 72.31 117 PRO A C 1
ATOM 967 O O . PRO A 1 117 ? 20.394 -8.926 2.371 1.00 72.31 117 PRO A O 1
ATOM 970 N N . THR A 1 118 ? 22.217 -9.417 1.159 1.00 75.31 118 THR A N 1
ATOM 971 C CA . THR A 1 118 ? 23.209 -9.232 2.221 1.00 75.31 118 THR A CA 1
ATOM 972 C C . THR A 1 118 ? 24.088 -7.998 2.038 1.00 75.31 118 THR A C 1
ATOM 974 O O . THR A 1 118 ? 24.896 -7.717 2.924 1.00 75.31 118 THR A O 1
ATOM 977 N N . ALA A 1 119 ? 23.956 -7.276 0.923 1.00 74.19 119 ALA A N 1
ATOM 978 C CA . ALA A 1 119 ? 24.707 -6.052 0.699 1.00 74.19 119 ALA A CA 1
ATOM 979 C C . ALA A 1 119 ? 24.046 -4.869 1.415 1.00 74.19 119 ALA A C 1
ATOM 981 O O . ALA A 1 119 ? 22.822 -4.723 1.424 1.00 74.19 119 ALA A O 1
ATOM 982 N N . GLU A 1 120 ? 24.871 -4.013 2.015 1.00 67.06 120 GLU A N 1
ATOM 983 C CA . GLU A 1 120 ? 24.396 -2.752 2.571 1.00 67.06 120 GLU A CA 1
ATOM 984 C C . GLU A 1 120 ? 24.025 -1.795 1.421 1.00 67.06 120 GLU A C 1
ATOM 986 O O . GLU A 1 120 ? 24.685 -1.809 0.377 1.00 67.06 120 GLU A O 1
ATOM 991 N N . PRO A 1 121 ? 23.023 -0.911 1.588 1.00 67.88 121 PRO A N 1
ATOM 992 C CA . PRO A 1 121 ? 22.598 0.028 0.543 1.00 67.88 121 PRO A CA 1
ATOM 993 C C . PRO A 1 121 ? 23.723 0.887 -0.053 1.00 67.88 121 PRO A C 1
ATOM 995 O O . PRO A 1 121 ? 23.648 1.315 -1.200 1.00 67.88 121 PRO A O 1
ATOM 998 N N . GLU A 1 122 ? 24.753 1.158 0.744 1.00 68.25 122 GLU A N 1
ATOM 999 C CA . GLU A 1 122 ? 25.935 1.954 0.404 1.00 68.25 122 GLU A CA 1
ATOM 1000 C C . GLU A 1 122 ? 27.001 1.193 -0.400 1.00 68.25 122 GLU A C 1
ATOM 1002 O O . GLU A 1 122 ? 27.867 1.822 -1.012 1.00 68.25 122 GLU A O 1
ATOM 1007 N N . ASP A 1 123 ? 26.899 -0.136 -0.450 1.00 61.75 123 ASP A N 1
ATOM 1008 C CA . ASP A 1 123 ? 27.771 -1.023 -1.224 1.00 61.75 123 ASP A CA 1
ATOM 1009 C C . ASP A 1 123 ? 27.181 -1.379 -2.604 1.00 61.75 123 ASP A C 1
ATOM 1011 O O . ASP A 1 123 ? 27.839 -2.039 -3.415 1.00 61.75 123 ASP A O 1
ATOM 1015 N N . GLU A 1 124 ? 25.960 -0.922 -2.904 1.00 73.25 124 GLU A N 1
ATOM 1016 C CA . GLU A 1 124 ? 25.257 -1.214 -4.152 1.00 73.25 124 GLU A CA 1
ATOM 1017 C C . GLU A 1 124 ? 25.183 0.001 -5.094 1.00 73.25 124 GLU A C 1
ATOM 1019 O O . GLU A 1 124 ? 24.803 1.105 -4.711 1.00 73.25 124 GLU A O 1
ATOM 1024 N N . ASP A 1 125 ? 25.482 -0.217 -6.380 1.00 77.44 125 ASP A N 1
ATOM 1025 C CA . ASP A 1 125 ? 25.251 0.760 -7.459 1.00 77.44 125 ASP A CA 1
ATOM 1026 C C . ASP A 1 125 ? 23.775 0.721 -7.896 1.00 77.44 125 ASP A C 1
ATOM 1028 O O . ASP A 1 125 ? 23.440 0.358 -9.027 1.00 77.44 125 ASP A O 1
ATOM 1032 N N . PHE A 1 126 ? 22.872 1.001 -6.953 1.00 80.50 126 PHE A N 1
ATOM 1033 C CA . PHE A 1 126 ? 21.430 0.970 -7.172 1.00 80.50 126 PHE A CA 1
ATOM 1034 C C . PHE A 1 126 ? 20.763 2.270 -6.732 1.00 80.50 126 PHE A C 1
ATOM 1036 O O . PHE A 1 126 ? 20.902 2.731 -5.599 1.00 80.50 126 PHE A O 1
ATOM 1043 N N . ASP A 1 127 ? 19.947 2.823 -7.624 1.00 86.50 127 ASP A N 1
ATOM 1044 C CA . ASP A 1 127 ? 19.180 4.032 -7.358 1.00 86.50 127 ASP A CA 1
ATOM 1045 C C . ASP A 1 127 ? 17.863 3.701 -6.631 1.00 86.50 127 ASP A C 1
ATOM 1047 O O . ASP A 1 127 ? 16.811 3.464 -7.237 1.00 86.50 127 ASP A O 1
ATOM 1051 N N . TYR A 1 128 ? 17.930 3.668 -5.298 1.00 83.75 128 TYR A N 1
ATOM 1052 C CA . TYR A 1 128 ? 16.764 3.451 -4.441 1.00 83.75 128 TYR A CA 1
ATOM 1053 C C . TYR A 1 128 ? 15.707 4.547 -4.578 1.00 83.75 128 TYR A C 1
ATOM 1055 O O . TYR A 1 128 ? 14.522 4.257 -4.436 1.00 83.75 128 TYR A O 1
ATOM 1063 N N . GLU A 1 129 ? 16.102 5.788 -4.866 1.00 87.38 129 GLU A N 1
ATOM 1064 C CA . GLU A 1 129 ? 15.152 6.888 -5.028 1.00 87.38 129 GLU A CA 1
ATOM 1065 C C . GLU A 1 129 ? 14.356 6.734 -6.325 1.00 87.38 129 GLU A C 1
ATOM 1067 O O . GLU A 1 129 ? 13.133 6.889 -6.324 1.00 87.38 129 GLU A O 1
ATOM 1072 N N . ALA A 1 130 ? 15.024 6.364 -7.420 1.00 89.69 130 ALA A N 1
ATOM 1073 C CA . ALA A 1 130 ? 14.362 6.073 -8.686 1.00 89.69 130 ALA A CA 1
ATOM 1074 C C . ALA A 1 130 ? 13.434 4.856 -8.579 1.00 89.69 130 ALA A C 1
ATOM 1076 O O . ALA A 1 130 ? 12.310 4.902 -9.084 1.00 89.69 130 ALA A O 1
ATOM 1077 N N . SER A 1 131 ? 13.868 3.793 -7.893 1.00 89.56 131 SER A N 1
ATOM 1078 C CA . SER A 1 131 ? 13.019 2.622 -7.648 1.00 89.56 131 SER A CA 1
ATOM 1079 C C . SER A 1 131 ? 11.816 2.958 -6.764 1.00 89.56 131 SER A C 1
ATOM 1081 O O . SER A 1 131 ? 10.703 2.516 -7.053 1.00 89.56 131 SER A O 1
ATOM 1083 N N . ASP A 1 132 ? 12.001 3.794 -5.735 1.00 89.56 132 ASP A N 1
ATOM 1084 C CA . ASP A 1 132 ? 10.900 4.261 -4.891 1.00 89.56 132 ASP A CA 1
ATOM 1085 C C . ASP A 1 132 ? 9.874 5.069 -5.696 1.00 89.56 132 ASP A C 1
ATOM 1087 O O . ASP A 1 132 ? 8.663 4.865 -5.574 1.00 89.56 132 ASP A O 1
ATOM 1091 N N . ALA A 1 133 ? 10.355 5.964 -6.562 1.00 91.62 133 ALA A N 1
ATOM 1092 C CA . ALA A 1 133 ? 9.505 6.743 -7.452 1.00 91.62 133 ALA A CA 1
ATOM 1093 C C . ALA A 1 133 ? 8.748 5.847 -8.448 1.00 91.62 133 ALA A C 1
ATOM 1095 O O . ALA A 1 133 ? 7.563 6.072 -8.705 1.00 91.62 133 ALA A O 1
ATOM 1096 N N . GLU A 1 134 ? 9.394 4.811 -8.990 1.00 93.50 134 GLU A N 1
ATOM 1097 C CA . GLU A 1 134 ? 8.735 3.845 -9.867 1.00 93.50 134 GLU A CA 1
ATOM 1098 C C . GLU A 1 134 ? 7.643 3.053 -9.135 1.00 93.50 134 GLU A C 1
ATOM 1100 O O . GLU A 1 134 ? 6.517 2.983 -9.639 1.00 93.50 134 GLU A O 1
ATOM 1105 N N . GLY A 1 135 ? 7.940 2.519 -7.948 1.00 93.25 135 GLY A N 1
ATOM 1106 C CA . GLY A 1 135 ? 6.978 1.792 -7.118 1.00 93.25 135 GLY A CA 1
ATOM 1107 C C . GLY A 1 135 ? 5.758 2.644 -6.760 1.00 93.25 135 GLY A C 1
ATOM 1108 O O . GLY A 1 135 ? 4.616 2.195 -6.901 1.00 93.25 135 GLY A O 1
ATOM 1109 N N . LEU A 1 136 ? 5.971 3.918 -6.417 1.00 93.69 136 LEU A N 1
ATOM 1110 C CA . LEU A 1 136 ? 4.893 4.869 -6.145 1.00 93.69 136 LEU A CA 1
ATOM 1111 C C . LEU A 1 136 ? 4.009 5.113 -7.378 1.00 93.69 136 LEU A C 1
ATOM 1113 O O . LEU A 1 136 ? 2.779 5.133 -7.280 1.00 93.69 136 LEU A O 1
ATOM 1117 N N . GLU A 1 137 ? 4.610 5.295 -8.554 1.00 95.81 137 GLU A N 1
ATOM 1118 C CA . GLU A 1 137 ? 3.855 5.471 -9.796 1.00 95.81 137 GLU A CA 1
ATOM 1119 C C . GLU A 1 137 ? 3.079 4.206 -10.185 1.00 95.81 137 GLU A C 1
ATOM 1121 O O . GLU A 1 137 ? 1.953 4.300 -10.685 1.00 95.81 137 GLU A O 1
ATOM 1126 N N . ILE A 1 138 ? 3.629 3.019 -9.919 1.00 96.06 138 ILE A N 1
ATOM 1127 C CA . ILE A 1 138 ? 2.906 1.752 -10.072 1.00 96.06 138 ILE A CA 1
ATOM 1128 C C . ILE A 1 138 ? 1.709 1.716 -9.117 1.00 96.06 138 ILE A C 1
ATOM 1130 O O . ILE A 1 138 ? 0.596 1.442 -9.567 1.00 96.06 138 ILE A O 1
ATOM 1134 N N . ALA A 1 139 ? 1.880 2.076 -7.843 1.00 95.94 139 ALA A N 1
ATOM 1135 C CA . ALA A 1 139 ? 0.788 2.121 -6.869 1.00 95.94 139 ALA A CA 1
ATOM 1136 C C . ALA A 1 139 ? -0.341 3.079 -7.286 1.00 95.94 139 ALA A C 1
ATOM 1138 O O . ALA A 1 139 ? -1.521 2.724 -7.213 1.00 95.94 139 ALA A O 1
ATOM 1139 N N . LYS A 1 140 ? 0.000 4.256 -7.827 1.00 96.56 140 LYS A N 1
ATOM 1140 C CA . LYS A 1 140 ? -0.971 5.193 -8.423 1.00 96.56 140 LYS A CA 1
ATOM 1141 C C . LYS A 1 140 ? -1.732 4.578 -9.594 1.00 96.56 140 LYS A C 1
ATOM 1143 O O . LYS A 1 140 ? -2.954 4.711 -9.666 1.00 96.56 140 LYS A O 1
ATOM 1148 N N . GLN A 1 141 ? -1.046 3.882 -10.498 1.00 97.31 141 GLN A N 1
ATOM 1149 C CA . GLN A 1 141 ? -1.688 3.213 -11.634 1.00 97.31 141 GLN A CA 1
ATOM 1150 C C . GLN A 1 141 ? -2.577 2.043 -11.198 1.00 97.31 141 GLN A C 1
ATOM 1152 O O . GLN A 1 141 ? -3.674 1.880 -11.734 1.00 97.31 141 GLN A O 1
ATOM 1157 N N . VAL A 1 142 ? -2.153 1.274 -10.194 1.00 96.69 142 VAL A N 1
ATOM 1158 C CA . VAL A 1 142 ? -2.960 0.214 -9.576 1.00 96.69 142 VAL A CA 1
ATOM 1159 C C . VAL A 1 142 ? -4.219 0.803 -8.943 1.00 96.69 142 VAL A C 1
ATOM 1161 O O . VAL A 1 142 ? -5.314 0.303 -9.200 1.00 96.69 142 VAL A O 1
ATOM 1164 N N . LYS A 1 143 ? -4.108 1.912 -8.202 1.00 96.94 143 LYS A N 1
ATOM 1165 C CA . LYS A 1 143 ? -5.268 2.609 -7.632 1.00 96.94 143 LYS A CA 1
ATOM 1166 C C . LYS A 1 143 ? -6.228 3.124 -8.707 1.00 96.94 143 LYS A C 1
ATOM 1168 O O . LYS A 1 143 ? -7.436 2.951 -8.570 1.00 96.94 143 LYS A O 1
ATOM 1173 N N . LEU A 1 144 ? -5.713 3.714 -9.787 1.00 97.00 144 LEU A N 1
ATOM 1174 C CA . LEU A 1 144 ? -6.529 4.151 -10.929 1.00 97.00 144 LEU A CA 1
ATOM 1175 C C . LEU A 1 144 ? -7.278 2.988 -11.586 1.00 97.00 144 LEU A C 1
ATOM 1177 O O . LEU A 1 144 ? -8.435 3.145 -11.966 1.00 97.00 144 LEU A O 1
ATOM 1181 N N . PHE A 1 145 ? -6.626 1.833 -11.714 1.00 96.88 145 PHE A N 1
ATOM 1182 C CA . PHE A 1 145 ? -7.233 0.635 -12.283 1.00 96.88 145 PHE A CA 1
ATOM 1183 C C . PHE A 1 145 ? -8.331 0.050 -11.381 1.00 96.88 145 PHE A C 1
ATOM 1185 O O . PHE A 1 145 ? -9.422 -0.252 -11.860 1.00 96.88 145 PHE A O 1
ATOM 1192 N N . LEU A 1 146 ? -8.052 -0.106 -10.086 1.00 96.19 146 LEU A N 1
ATOM 1193 C CA . LEU A 1 146 ? -8.975 -0.728 -9.134 1.00 96.19 146 LEU A CA 1
ATOM 1194 C C . LEU A 1 146 ? -10.149 0.181 -8.753 1.00 96.19 146 LEU A C 1
ATOM 1196 O O . LEU A 1 146 ? -11.227 -0.311 -8.417 1.00 96.19 146 LEU A O 1
ATOM 1200 N N . GLY A 1 147 ? -9.953 1.498 -8.809 1.00 95.25 147 GLY A N 1
ATOM 1201 C CA . GLY A 1 147 ? -10.968 2.485 -8.465 1.00 95.25 147 GLY A CA 1
ATOM 1202 C C . GLY A 1 147 ? -11.102 2.737 -6.961 1.00 95.25 147 GLY A C 1
ATOM 1203 O O . GLY A 1 147 ? -10.255 2.365 -6.143 1.00 95.25 147 GLY A O 1
ATOM 1204 N N . ASP A 1 148 ? -12.182 3.418 -6.580 1.00 93.81 148 ASP A N 1
ATOM 1205 C CA . ASP A 1 148 ? -12.397 3.897 -5.208 1.00 93.81 148 ASP A CA 1
ATOM 1206 C C . ASP A 1 148 ? -12.872 2.836 -4.217 1.00 93.81 148 ASP A C 1
ATOM 1208 O O . ASP A 1 148 ? -12.784 3.059 -3.012 1.00 93.81 148 ASP A O 1
ATOM 1212 N N . ASP A 1 149 ? -13.285 1.669 -4.704 1.00 94.56 149 ASP A N 1
ATOM 1213 C CA . ASP A 1 149 ? -13.740 0.566 -3.856 1.00 94.56 149 ASP A CA 1
ATOM 1214 C C . ASP A 1 149 ? -12.579 -0.202 -3.206 1.00 94.56 149 ASP A C 1
ATOM 1216 O O . ASP A 1 149 ? -12.805 -0.987 -2.288 1.00 94.56 149 ASP A O 1
ATOM 1220 N N . TY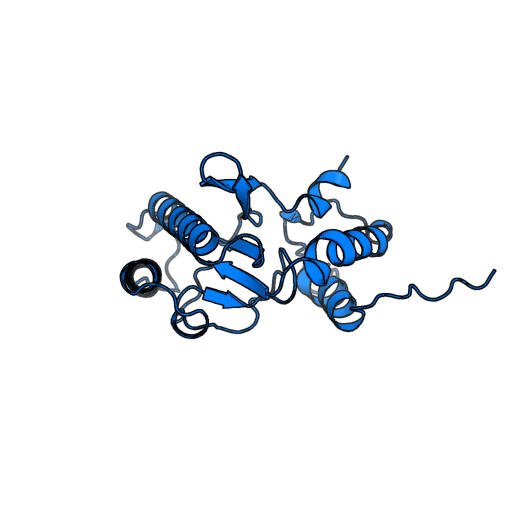R A 1 150 ? -11.336 0.019 -3.641 1.00 95.50 150 TYR A N 1
ATOM 1221 C CA . TYR A 1 150 ? -10.144 -0.634 -3.094 1.00 95.50 150 TYR A CA 1
ATOM 1222 C C . TYR A 1 150 ? -9.259 0.362 -2.359 1.00 95.50 150 TYR A C 1
ATOM 1224 O O . TYR A 1 150 ? -8.977 1.447 -2.868 1.00 95.50 150 TYR A O 1
ATOM 1232 N N . TYR A 1 151 ? -8.778 -0.015 -1.182 1.00 94.12 151 TYR A N 1
ATOM 1233 C CA . TYR A 1 151 ? -7.699 0.713 -0.530 1.00 94.12 151 TYR A CA 1
ATOM 1234 C C . TYR A 1 151 ? -6.366 0.273 -1.133 1.00 94.12 151 TYR A C 1
ATOM 1236 O O . TYR A 1 151 ? -6.149 -0.925 -1.326 1.00 94.12 151 TYR A O 1
ATOM 1244 N N . VAL A 1 152 ? -5.487 1.233 -1.417 1.00 93.38 152 VAL A N 1
ATOM 1245 C CA . VAL A 1 152 ? -4.124 0.972 -1.886 1.00 93.38 152 VAL A CA 1
ATOM 1246 C C . VAL A 1 152 ? -3.166 1.812 -1.053 1.00 93.38 152 VAL A C 1
ATOM 1248 O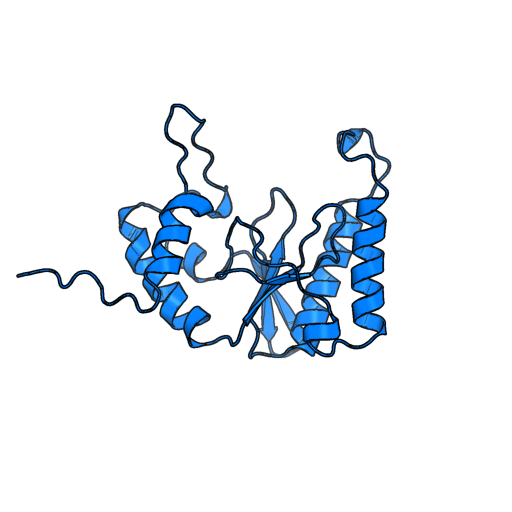 O . VAL A 1 152 ? -3.313 3.035 -1.021 1.00 93.38 152 VAL A O 1
ATOM 1251 N N . ASP A 1 153 ? -2.195 1.175 -0.403 1.00 91.56 153 ASP A N 1
ATOM 1252 C CA . ASP A 1 153 ? -1.012 1.852 0.127 1.00 91.56 153 ASP A CA 1
ATOM 1253 C C . ASP A 1 153 ? 0.265 1.420 -0.603 1.00 91.56 153 ASP A C 1
ATOM 1255 O O . ASP A 1 153 ? 0.312 0.414 -1.316 1.00 91.56 153 ASP A O 1
ATOM 1259 N N . TYR A 1 154 ? 1.291 2.254 -0.481 1.00 88.62 154 TYR A N 1
ATOM 1260 C CA . TYR A 1 154 ? 2.639 1.969 -0.945 1.00 88.62 154 TYR A CA 1
ATOM 1261 C C . TYR A 1 154 ? 3.605 2.044 0.237 1.00 88.62 154 TYR A C 1
ATOM 1263 O O . TYR A 1 154 ? 3.583 3.013 1.007 1.00 88.62 154 TYR A O 1
ATOM 1271 N N . TYR A 1 155 ? 4.449 1.025 0.380 1.00 82.44 155 TYR A N 1
ATOM 1272 C CA . TYR A 1 155 ? 5.432 0.929 1.452 1.00 82.44 155 TYR A CA 1
ATOM 1273 C C . TYR A 1 155 ? 6.821 0.619 0.903 1.00 82.44 155 TYR A C 1
ATOM 1275 O O . TYR A 1 155 ? 6.989 -0.210 0.012 1.00 82.44 155 TYR A O 1
ATOM 1283 N N . VAL A 1 156 ? 7.805 1.301 1.483 1.00 75.31 156 VAL A N 1
ATOM 1284 C CA . VAL A 1 156 ? 9.225 0.971 1.383 1.00 75.31 156 VAL A CA 1
ATOM 1285 C C . VAL A 1 156 ? 9.781 1.044 2.793 1.00 75.31 156 VAL A C 1
ATOM 1287 O O . VAL A 1 156 ? 9.353 1.892 3.586 1.00 75.31 156 VAL A O 1
ATOM 1290 N N . GLU A 1 157 ? 10.715 0.148 3.093 1.00 66.50 157 GLU A N 1
ATOM 1291 C CA . GLU A 1 157 ? 11.360 0.051 4.394 1.00 66.50 157 GLU A CA 1
ATOM 1292 C C . GLU A 1 157 ? 11.818 1.436 4.891 1.00 66.50 157 GLU A C 1
ATOM 1294 O O . GLU A 1 157 ? 12.324 2.266 4.131 1.00 66.50 157 GLU A O 1
ATOM 1299 N N . PHE A 1 158 ? 11.584 1.712 6.175 1.00 57.38 158 PHE A N 1
ATOM 1300 C CA . PHE A 1 158 ? 11.926 2.975 6.850 1.00 57.38 158 PHE A CA 1
ATOM 1301 C C . PHE A 1 158 ? 11.168 4.240 6.406 1.00 57.38 158 PHE A C 1
ATOM 1303 O O . PHE A 1 158 ? 11.483 5.328 6.896 1.00 57.38 158 PHE A O 1
ATOM 1310 N N . ARG A 1 159 ? 10.133 4.140 5.558 1.00 67.88 159 ARG A N 1
ATOM 1311 C CA . ARG A 1 159 ? 9.221 5.262 5.262 1.00 67.88 159 ARG A CA 1
ATOM 1312 C C . ARG A 1 159 ? 7.819 5.045 5.850 1.00 67.88 159 ARG A C 1
ATOM 1314 O O . ARG A 1 159 ? 7.390 3.903 6.021 1.00 67.88 159 ARG A O 1
ATOM 1321 N N . PRO A 1 160 ? 7.080 6.121 6.188 1.00 70.88 160 PRO A N 1
ATOM 1322 C CA . PRO A 1 160 ? 5.675 6.002 6.565 1.00 70.88 160 PRO A CA 1
ATOM 1323 C C . PRO A 1 160 ? 4.833 5.414 5.429 1.00 70.88 160 PRO A C 1
ATOM 1325 O O . PRO A 1 160 ? 5.162 5.570 4.253 1.00 70.88 160 PRO A O 1
ATOM 1328 N N . PHE A 1 161 ? 3.711 4.780 5.777 1.00 78.75 161 PHE A N 1
ATOM 1329 C CA . PHE A 1 161 ? 2.750 4.319 4.778 1.00 78.75 161 PHE A CA 1
ATOM 1330 C C . PHE A 1 161 ? 2.191 5.480 3.963 1.00 78.75 161 PHE A C 1
ATOM 1332 O O . PHE A 1 161 ? 1.805 6.517 4.509 1.00 78.75 161 PHE A O 1
ATOM 1339 N N . ARG A 1 162 ? 2.102 5.256 2.656 1.00 86.81 162 ARG A N 1
ATOM 1340 C CA . ARG A 1 162 ? 1.605 6.227 1.688 1.00 86.81 162 ARG A CA 1
ATOM 1341 C C . ARG A 1 162 ? 0.267 5.753 1.161 1.00 86.81 162 ARG A C 1
ATOM 1343 O O . ARG A 1 162 ? 0.218 4.816 0.367 1.00 86.81 162 ARG A O 1
ATOM 1350 N N . GLU A 1 163 ? -0.820 6.357 1.632 1.00 90.88 163 GLU A N 1
ATOM 1351 C CA . GLU A 1 163 ? -2.154 6.034 1.122 1.00 90.88 163 GLU A CA 1
ATOM 1352 C C . GLU A 1 163 ? -2.321 6.642 -0.273 1.00 90.88 163 GLU A C 1
ATOM 1354 O O . GLU A 1 163 ? -2.054 7.826 -0.482 1.00 90.88 163 GLU A O 1
ATOM 1359 N N . ILE A 1 164 ? -2.803 5.847 -1.226 1.00 93.12 164 ILE A N 1
ATOM 1360 C CA . ILE A 1 164 ? -3.080 6.303 -2.584 1.00 93.12 164 ILE A CA 1
ATOM 1361 C C . ILE A 1 164 ?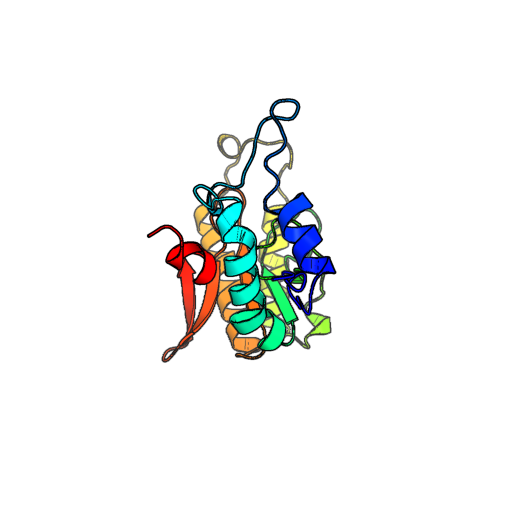 -4.591 6.477 -2.750 1.00 93.12 164 ILE A C 1
ATOM 1363 O O . ILE A 1 164 ? -5.361 5.514 -2.707 1.00 93.12 164 ILE A O 1
ATOM 1367 N N . VAL A 1 165 ? -5.030 7.713 -2.980 1.00 92.06 165 VAL A N 1
ATOM 1368 C CA . VAL A 1 165 ? -6.451 8.076 -3.117 1.00 92.06 165 VAL A CA 1
ATOM 1369 C C . VAL A 1 165 ? -6.738 8.675 -4.487 1.00 92.06 165 VAL A C 1
ATOM 1371 O O . VAL A 1 165 ? -5.876 9.320 -5.081 1.00 92.06 165 VAL A O 1
ATOM 1374 N N . LEU A 1 166 ? -7.966 8.520 -4.988 1.00 92.50 166 LEU A N 1
ATOM 1375 C CA . LEU A 1 166 ? -8.404 9.268 -6.166 1.00 92.50 166 LEU A CA 1
ATOM 1376 C C . LEU A 1 166 ? -8.885 10.668 -5.760 1.00 92.50 166 LEU A C 1
ATOM 1378 O O . LEU A 1 166 ? -9.594 10.860 -4.764 1.00 92.50 166 LEU A O 1
ATOM 1382 N N . ARG A 1 167 ? -8.475 11.666 -6.543 1.00 91.31 167 ARG A N 1
ATOM 1383 C CA . ARG A 1 167 ? -8.916 13.064 -6.474 1.00 91.31 167 ARG A CA 1
ATOM 1384 C C . ARG A 1 167 ? -9.237 13.566 -7.879 1.00 91.31 167 ARG A C 1
ATOM 1386 O O . ARG A 1 167 ? -8.940 12.907 -8.877 1.00 91.31 167 ARG A O 1
ATOM 1393 N N . GLU A 1 168 ? -9.825 14.756 -7.962 1.00 83.25 168 GLU A N 1
ATOM 1394 C CA . GLU A 1 168 ? -9.978 15.461 -9.236 1.00 83.25 168 GLU A CA 1
ATOM 1395 C C . GLU A 1 168 ? -8.591 15.659 -9.871 1.00 83.25 168 GLU A C 1
ATOM 1397 O O . GLU A 1 168 ? -7.765 16.409 -9.358 1.00 83.25 168 GLU A O 1
ATOM 1402 N N . GLY A 1 169 ? -8.314 14.930 -10.957 1.00 82.44 169 GLY A N 1
ATOM 1403 C CA . GLY A 1 169 ? -7.021 14.957 -11.651 1.00 82.44 169 GLY A CA 1
ATOM 1404 C C . GLY A 1 169 ? -6.197 13.665 -11.583 1.00 82.44 169 GLY A C 1
ATOM 1405 O O . GLY A 1 169 ? -5.223 13.563 -12.323 1.00 82.44 169 GLY A O 1
ATOM 1406 N N . GLY A 1 170 ? -6.591 12.665 -10.783 1.00 92.38 170 GLY A N 1
ATOM 1407 C CA . GLY A 1 170 ? -5.962 11.337 -10.785 1.00 92.38 170 GLY A CA 1
ATOM 1408 C C . GLY A 1 170 ? -5.706 10.752 -9.396 1.00 92.38 170 GLY A C 1
ATOM 1409 O O . GLY A 1 170 ? -6.304 11.175 -8.406 1.00 92.38 170 GLY A O 1
ATOM 1410 N N . ALA A 1 171 ? -4.823 9.753 -9.337 1.00 92.75 171 ALA A N 1
ATOM 1411 C CA . ALA A 1 171 ? -4.354 9.180 -8.081 1.00 92.75 171 ALA A CA 1
ATOM 1412 C C . ALA A 1 171 ? -3.272 10.068 -7.458 1.00 92.75 171 ALA A C 1
ATOM 1414 O O . ALA A 1 171 ? -2.293 10.423 -8.117 1.00 92.75 171 ALA A O 1
ATOM 1415 N N . VAL A 1 172 ? -3.447 10.399 -6.183 1.00 91.25 172 VAL A N 1
ATOM 1416 C CA . VAL A 1 172 ? -2.495 11.181 -5.393 1.00 91.25 172 VAL A CA 1
ATOM 1417 C C . VAL A 1 172 ? -2.105 10.415 -4.141 1.00 91.25 172 VAL A C 1
ATOM 1419 O O . VAL A 1 172 ? -2.870 9.600 -3.626 1.00 91.25 172 VAL A O 1
ATOM 1422 N N . GLU A 1 173 ? -0.907 10.703 -3.664 1.00 90.81 173 GLU A N 1
ATOM 1423 C CA . GLU A 1 173 ? -0.391 10.207 -2.399 1.00 90.81 173 GLU A CA 1
ATOM 1424 C C . GLU A 1 173 ? -0.843 11.110 -1.249 1.00 90.81 173 GLU A C 1
ATOM 1426 O O . GLU A 1 173 ? -0.836 12.337 -1.375 1.00 90.81 173 GLU A O 1
ATOM 1431 N N . LEU A 1 174 ? -1.213 10.493 -0.131 1.00 85.75 174 LEU A N 1
ATOM 1432 C CA . LEU A 1 174 ? -1.337 11.138 1.166 1.00 85.75 174 LEU A CA 1
ATOM 1433 C C . LEU A 1 174 ? -0.243 10.599 2.091 1.00 85.75 174 LEU A C 1
ATOM 1435 O O . LEU A 1 174 ? -0.107 9.385 2.267 1.00 85.75 174 LEU A O 1
ATOM 1439 N N . GLU A 1 175 ? 0.515 11.518 2.684 1.00 70.50 175 GLU A N 1
ATOM 1440 C CA . GLU A 1 175 ? 1.503 11.200 3.709 1.00 70.50 175 GLU A CA 1
ATOM 1441 C C . GLU A 1 175 ? 0.766 10.748 4.973 1.00 70.50 175 GLU A C 1
ATOM 1443 O O . GLU A 1 175 ? 0.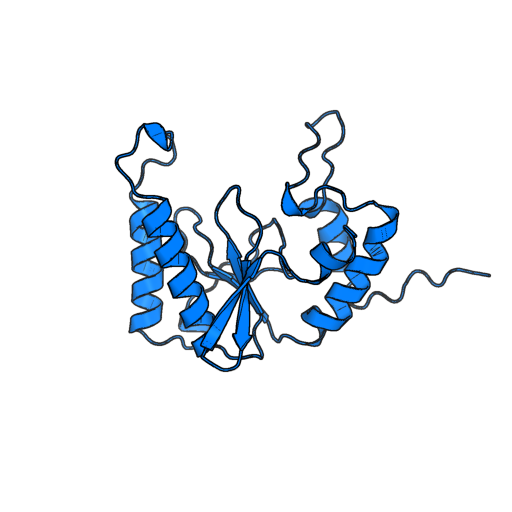133 11.561 5.644 1.00 70.50 175 GLU A O 1
ATOM 14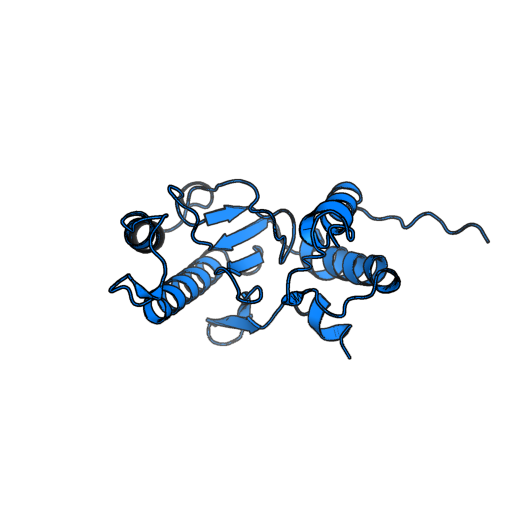48 N N . VAL A 1 176 ? 0.872 9.452 5.289 1.00 69.12 176 VAL A N 1
ATOM 1449 C CA . VAL A 1 176 ? 0.243 8.787 6.438 1.00 69.12 176 VAL A CA 1
ATOM 1450 C C . VAL A 1 176 ? -1.297 8.714 6.342 1.00 69.12 176 VAL A C 1
ATOM 1452 O O . VAL A 1 176 ? -1.965 9.687 5.993 1.00 69.12 176 VAL A O 1
ATOM 1455 N N . PRO A 1 177 ? -1.922 7.568 6.681 1.00 67.88 177 PRO A N 1
ATOM 1456 C CA . PRO A 1 177 ? -3.374 7.498 6.786 1.00 67.88 177 PRO A CA 1
ATOM 1457 C C . PRO A 1 177 ? -3.933 8.567 7.736 1.00 67.88 177 PRO A C 1
ATOM 1459 O O . PRO A 1 177 ? -3.440 8.737 8.854 1.00 67.88 177 PRO A O 1
ATOM 1462 N N . ALA A 1 178 ? -5.005 9.242 7.313 1.00 62.00 178 ALA A N 1
ATOM 1463 C CA . ALA A 1 178 ? -5.577 10.400 8.012 1.00 62.00 178 ALA A CA 1
ATOM 1464 C C . ALA A 1 178 ? -5.890 10.139 9.502 1.00 62.00 178 ALA A C 1
ATOM 1466 O O . ALA A 1 178 ? -5.792 11.030 10.345 1.00 62.00 178 ALA A O 1
ATOM 1467 N N . PHE A 1 179 ? -6.214 8.889 9.841 1.00 67.44 179 PHE A N 1
ATOM 1468 C CA . PHE A 1 179 ? -6.530 8.476 11.207 1.00 67.44 179 PHE A CA 1
ATOM 1469 C C . PHE A 1 179 ? -5.351 8.557 12.180 1.00 67.44 179 PHE A C 1
ATOM 1471 O O . PHE A 1 179 ? -5.564 8.680 13.382 1.00 67.44 179 PHE A O 1
ATOM 1478 N N . ILE A 1 180 ? -4.117 8.463 11.679 1.00 63.94 180 ILE A N 1
ATOM 1479 C CA . ILE A 1 180 ? -2.903 8.565 12.495 1.00 63.94 180 ILE A CA 1
ATOM 1480 C C . ILE A 1 180 ? -2.555 10.043 12.706 1.00 63.94 180 ILE A C 1
ATOM 1482 O O . ILE A 1 180 ? -2.188 10.443 13.809 1.00 63.94 180 ILE A O 1
ATOM 1486 N N . THR A 1 181 ? -2.721 10.879 11.675 1.00 61.03 181 THR A N 1
ATOM 1487 C CA . THR A 1 181 ? -2.362 12.305 11.726 1.00 61.03 181 THR A CA 1
ATOM 1488 C C . THR A 1 181 ? -3.292 13.148 12.597 1.00 61.03 181 THR A C 1
ATOM 1490 O O . THR A 1 181 ? -2.833 14.107 13.217 1.00 61.03 181 THR A O 1
ATOM 1493 N N . ASP A 1 182 ? -4.583 12.810 12.668 1.00 55.56 182 ASP A N 1
ATOM 1494 C CA . ASP A 1 182 ? -5.581 13.607 13.400 1.00 55.56 182 ASP A CA 1
ATOM 1495 C C . ASP A 1 182 ? -5.460 13.502 14.932 1.00 55.56 182 ASP A C 1
ATOM 1497 O O . ASP A 1 182 ? -6.013 14.336 15.646 1.00 55.56 182 ASP A O 1
ATOM 1501 N N . LEU A 1 183 ? -4.714 12.520 15.447 1.00 49.53 183 LEU A N 1
ATOM 1502 C CA . LEU A 1 183 ? -4.572 12.255 16.886 1.00 49.53 183 LEU A CA 1
ATOM 1503 C C . LEU A 1 183 ? -3.198 12.638 17.455 1.00 49.53 183 LEU A C 1
ATOM 1505 O O . LEU A 1 183 ? -3.020 12.654 18.669 1.00 49.53 183 LEU A O 1
ATOM 1509 N N . ALA A 1 184 ? -2.242 12.988 16.590 1.00 45.44 184 ALA A N 1
ATOM 1510 C CA . ALA A 1 184 ? -0.945 13.547 16.976 1.00 45.44 184 ALA A CA 1
ATOM 1511 C C . ALA A 1 184 ? -0.985 15.081 17.190 1.00 45.44 184 ALA A C 1
ATOM 1513 O O . ALA A 1 184 ? 0.067 15.711 17.323 1.00 45.44 184 ALA A O 1
ATOM 1514 N N . ARG A 1 185 ? -2.182 15.690 17.186 1.00 43.19 185 ARG A N 1
ATOM 1515 C CA . ARG A 1 185 ? -2.425 17.134 17.340 1.00 43.19 185 ARG A CA 1
ATOM 1516 C C . ARG A 1 185 ? -3.120 17.480 18.650 1.00 43.19 185 ARG A C 1
ATOM 1518 O O . ARG A 1 185 ? -4.030 16.730 19.058 1.00 43.19 185 ARG A O 1
#

Secondary structure (DSSP, 8-state):
--------TTHHHHHHIIIIIS----TTT-----GGGTT--GGGHHHHHHHHIIIIITT-SEEEEEE--TTS-SEEE-SSTT-SS--EE--GGGGT--HHHHHHHHHHHHHHHTS-TTS-GGGS---HHHHHHHHHHHHHHHHHHH-TTEEEEEE-TTS--EEEEEETTEEEEEES-HHHHTT--

Organism: NCBI:txid349277